Protein AF-0000000086404305 (afdb_homodimer)

Organism: Microcebus murinus (NCBI:txid30608)

Sequence (266 aa):
MANRTSLPEGLRPGTVLRLRGFVPDKAGRFHVNLLCSEEQGADAALHFNPRLDESAVVFNSLEQGAWGREERGPGIPFQRGQPFEVLLIATDDGFKAVVGDAQFHHFRHRMPPARVRLVEVGGDVQLESLKIFMANRTSLPEGLRPGTVLRLRGFVPDKAGRFHVNLLCSEEQGADAALHFNPRLDESAVVFNSLEQGAWGREERGPGIPFQRGQPFEVLLIATDDGFKAVVGDAQFHHFRHRMPPARVRLVEVGGDVQLESLKIF

Solvent-accessible surface area (backbone atoms only — not comparable to full-atom values): 13652 Å² total; per-residue (Å²): 131,65,49,72,47,80,30,93,82,30,42,49,41,30,28,35,38,39,38,31,31,33,30,44,73,82,42,43,40,29,36,41,32,35,18,46,39,92,52,89,79,43,34,19,61,32,35,41,31,46,25,62,79,73,53,29,26,40,37,35,32,32,52,90,84,37,72,55,75,76,41,70,43,90,44,54,98,70,51,68,66,34,72,51,43,35,37,45,27,28,31,86,62,24,35,37,34,24,50,72,91,38,82,58,43,75,49,63,58,83,48,70,54,56,49,27,28,27,39,37,38,35,67,43,56,48,78,73,45,78,42,78,80,132,65,49,74,45,81,30,92,82,30,43,49,42,31,29,35,37,39,38,33,30,35,30,43,74,82,39,43,40,30,37,40,33,35,18,45,39,92,52,87,77,43,34,20,61,32,34,42,32,47,25,62,78,73,54,29,28,39,37,36,31,33,52,91,82,37,70,56,74,77,41,71,43,90,44,55,98,71,50,67,68,34,73,52,41,35,38,44,28,28,29,87,63,24,37,38,35,25,50,73,88,37,82,57,43,74,50,65,58,83,49,70,54,56,50,27,28,27,38,37,39,34,67,43,56,46,78,72,47,78,43,80,81

Foldseek 3Di:
DKDKDWDAQFDDAFKKKKWKFAFAQPFAKKWKFQFLDPDPQGKTQWIWMAGPNVQWTWIWIGDPNDIDDIDTWDGGPHDHGDMWMWMFGDHPFFTFIDIDHDGTDTGGGPDDRSSGTMMIIDGRIGTDDIDMD/DKDKDWDAQFDDAFKKKKWKWAFAQPFAKKWKFQFLDPDPQGKTQWIWMAGVNVQWTWIWIGDPNDIDDIDTWDGGPHDHGDMWMWMFGDHPFFTFIDIDHDGTDTGGGPDDRSSGTMMIIDGRIGTDDIDID

Nearest PDB structures (foldseek):
  7n8g-assembly1_B  TM=9.984E-01  e=1.681E-22  Homo sapiens
  7n8d-assembly1_B  TM=9.877E-01  e=1.681E-22  Homo sapiens
  7tkx-assembly1_A  TM=9.882E-01  e=2.656E-22  Homo sapiens
  7rdg-assembly2_B  TM=9.875E-01  e=3.791E-22  Homo sapiens
  7n57-assembly1_B  TM=9.904E-01  e=5.692E-22  Homo sapiens

Radius of gyration: 19.46 Å; Cα contacts (8 Å, |Δi|>4): 732; chains: 2; bounding box: 36×56×37 Å

Secondary structure (DSSP, 8-state):
--EEEE-TT---TT-EEEEEEE--TT--BEEEEEESSSSTT--EEEEEEEETTTTEEEEEEEETTEE---EE-SS----TTSEEEEEEEE-SSEEEEEETTEEEEEEE-SS-GGG--EEEEEES-EEEEEEE-/--EEEE-TT---TT-EEEEEEE--TT--BEEEEEESSSSTT--EEEEEEEETTTTEEEEEEEETTEE---EE-SS----TTSEEEEEEEE-SSEEEEEETTEEEEEEE-SS-GGG--EEEEEES-EEEEEEE-

pLDDT: mean 97.3, std 2.9, range [73.5, 98.88]

InterPro domains:
  IPR001079 Galectin, carbohydrate recognition domain [PF00337] (5-131)
  IPR001079 Galectin, carbohydrate recognition domain [PS51304] (3-133)
  IPR001079 Galectin, carbohydrate recognition domain [SM00276] (1-133)
  IPR001079 Galectin, carbohydrate recognition domain [SM00908] (7-132)
  IPR001079 Galectin, carbohydrate recognition domain [cd00070] (4-131)
  IPR013320 Concanavalin A-like lectin/glucanase domain superfamily [SSF49899] (5-132)
  IPR044156 Galectin-like [PTHR11346] (5-131)

Structure (mmCIF, N/CA/C/O backbone):
data_AF-0000000086404305-model_v1
#
loop_
_entity.id
_entity.type
_entity.pdbx_description
1 polymer Galectin
#
loop_
_atom_site.group_PDB
_atom_site.id
_atom_site.type_symbol
_atom_site.label_atom_id
_atom_site.label_alt_id
_atom_site.label_comp_id
_atom_site.label_asym_id
_atom_site.label_entity_id
_atom_site.label_seq_id
_atom_site.pdbx_PDB_ins_code
_atom_site.Cartn_x
_atom_site.Cartn_y
_atom_site.Cartn_z
_atom_site.occupancy
_atom_site.B_iso_or_equiv
_atom_site.auth_seq_id
_atom_site.auth_comp_id
_atom_site.auth_asym_id
_atom_site.auth_atom_id
_atom_site.pdbx_PDB_model_num
ATOM 1 N N . MET A 1 1 ? 11.008 -24.156 2.945 1 73.5 1 MET A N 1
ATOM 2 C CA . MET A 1 1 ? 9.852 -24.094 3.828 1 73.5 1 MET A CA 1
ATOM 3 C C . MET A 1 1 ? 9.039 -22.828 3.572 1 73.5 1 MET A C 1
ATOM 5 O O . MET A 1 1 ? 9.594 -21.797 3.174 1 73.5 1 MET A O 1
ATOM 9 N N . ALA A 1 2 ? 7.652 -23 3.551 1 84.31 2 ALA A N 1
ATOM 10 C CA . ALA A 1 2 ? 6.766 -21.875 3.258 1 84.31 2 ALA A CA 1
ATOM 11 C C . ALA A 1 2 ? 6.59 -20.984 4.484 1 84.31 2 ALA A C 1
ATOM 13 O O . ALA A 1 2 ? 6.586 -21.469 5.617 1 84.31 2 ALA A O 1
ATOM 14 N N . ASN A 1 3 ? 6.703 -19.734 4.344 1 93.69 3 ASN A N 1
ATOM 15 C CA . ASN A 1 3 ? 6.359 -18.734 5.359 1 93.69 3 ASN A CA 1
ATOM 16 C C . ASN A 1 3 ? 4.852 -18.531 5.453 1 93.69 3 ASN A C 1
ATOM 18 O O . ASN A 1 3 ? 4.184 -18.312 4.438 1 93.69 3 ASN A O 1
ATOM 22 N N . ARG A 1 4 ? 4.352 -18.641 6.637 1 95.62 4 ARG A N 1
ATOM 23 C CA . ARG A 1 4 ? 2.914 -18.516 6.836 1 95.62 4 ARG A CA 1
ATOM 24 C C . ARG A 1 4 ? 2.596 -17.453 7.875 1 95.62 4 ARG A C 1
ATOM 26 O O . ARG A 1 4 ? 3.27 -17.359 8.898 1 95.62 4 ARG A O 1
ATOM 33 N N . THR A 1 5 ? 1.708 -16.609 7.602 1 96.44 5 THR A N 1
ATOM 34 C CA . THR A 1 5 ? 1.249 -15.562 8.508 1 96.44 5 THR A CA 1
ATOM 35 C C . THR A 1 5 ? -0.271 -15.578 8.625 1 96.44 5 THR A C 1
ATOM 37 O O . THR A 1 5 ? -0.981 -15.516 7.621 1 96.44 5 THR A O 1
ATOM 40 N N . SER A 1 6 ? -0.778 -15.641 9.82 1 96.94 6 SER A N 1
ATOM 41 C CA . SER A 1 6 ? -2.213 -15.734 10.07 1 96.94 6 SER A CA 1
ATOM 42 C C . SER A 1 6 ? -2.885 -14.375 9.914 1 96.94 6 SER A C 1
ATOM 44 O O . SER A 1 6 ? -2.287 -13.336 10.211 1 96.94 6 SER A O 1
ATOM 46 N N . LEU A 1 7 ? -4.078 -14.383 9.391 1 96.81 7 LEU A N 1
ATOM 47 C CA . LEU A 1 7 ? -4.969 -13.234 9.25 1 96.81 7 LEU A CA 1
ATOM 48 C C . LEU A 1 7 ? -6.32 -13.516 9.906 1 96.81 7 LEU A C 1
ATOM 50 O O . LEU A 1 7 ? -7.328 -13.656 9.211 1 96.81 7 LEU A O 1
ATOM 54 N N . PRO A 1 8 ? -6.395 -13.461 11.188 1 93.62 8 PRO A N 1
ATOM 55 C CA . PRO A 1 8 ? -7.605 -13.906 11.883 1 93.62 8 PRO A CA 1
ATOM 56 C C . PRO A 1 8 ? -8.836 -13.086 11.5 1 93.62 8 PRO A C 1
ATOM 58 O O . PRO A 1 8 ? -9.961 -13.602 11.508 1 93.62 8 PRO A O 1
ATOM 61 N N . GLU A 1 9 ? -8.695 -11.805 11.062 1 92.94 9 GLU A N 1
ATOM 62 C CA . GLU A 1 9 ? -9.844 -10.953 10.758 1 92.94 9 GLU A CA 1
ATOM 63 C C . GLU A 1 9 ? -10.141 -10.938 9.266 1 92.94 9 GLU A C 1
ATOM 65 O O . GLU A 1 9 ? -11.031 -10.219 8.812 1 92.94 9 GLU A O 1
ATOM 70 N N . GLY A 1 10 ? -9.398 -11.703 8.5 1 96.69 10 GLY A N 1
ATOM 71 C CA . GLY A 1 10 ? -9.57 -11.688 7.055 1 96.69 10 GLY A CA 1
ATOM 72 C C . GLY A 1 10 ? -9.109 -10.398 6.414 1 96.69 10 GLY A C 1
ATOM 73 O O . GLY A 1 10 ? -8.422 -9.586 7.047 1 96.69 10 GLY A O 1
ATOM 74 N N . LEU A 1 11 ? -9.391 -10.336 5.137 1 97.94 11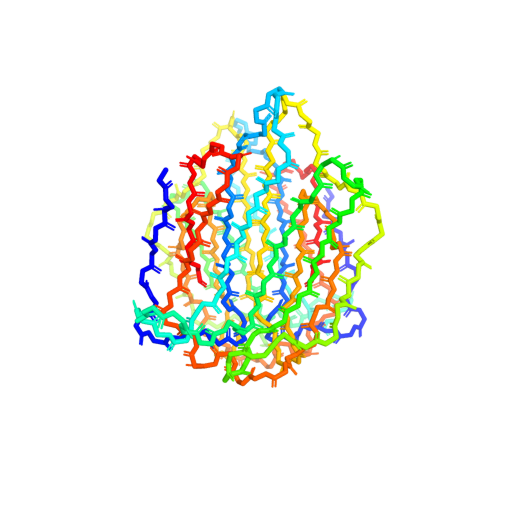 LEU A N 1
ATOM 75 C CA . LEU A 1 11 ? -9 -9.133 4.398 1 97.94 11 LEU A CA 1
ATOM 76 C C . LEU A 1 11 ? -10.211 -8.25 4.121 1 97.94 11 LEU A C 1
ATOM 78 O O . LEU A 1 11 ? -11.312 -8.75 3.885 1 97.94 11 LEU A O 1
ATOM 82 N N . ARG A 1 12 ? -10.094 -7.023 4.227 1 97.44 12 ARG A N 1
ATOM 83 C CA . ARG A 1 12 ? -11.07 -6.02 3.824 1 97.44 12 ARG A CA 1
ATOM 84 C C . ARG A 1 12 ? -10.461 -5.016 2.852 1 97.44 12 ARG A C 1
ATOM 86 O O . ARG A 1 12 ? -9.242 -4.832 2.826 1 97.44 12 ARG A O 1
ATOM 93 N N . PRO A 1 13 ? -11.328 -4.434 1.993 1 97.75 13 PRO A N 1
ATOM 94 C CA . PRO A 1 13 ? -10.766 -3.381 1.143 1 97.75 13 PRO A CA 1
ATOM 95 C C . PRO A 1 13 ? -9.922 -2.379 1.922 1 97.75 13 PRO A C 1
ATOM 97 O O . PRO A 1 13 ? -10.328 -1.918 2.99 1 97.75 13 PRO A O 1
ATOM 100 N N . GLY A 1 14 ? -8.734 -2.145 1.386 1 97.94 14 GLY A N 1
ATOM 101 C CA . GLY A 1 14 ? -7.816 -1.269 2.094 1 97.94 14 GLY A CA 1
ATOM 102 C C . GLY A 1 14 ? -6.742 -2.021 2.855 1 97.94 14 GLY A C 1
ATOM 103 O O . GLY A 1 14 ? -5.797 -1.417 3.367 1 97.94 14 GLY A O 1
ATOM 104 N N . THR A 1 15 ? -6.914 -3.33 2.975 1 98.31 15 THR A N 1
ATOM 105 C CA . THR A 1 15 ? -5.805 -4.113 3.506 1 98.31 15 THR A CA 1
ATOM 106 C C . THR A 1 15 ? -4.672 -4.207 2.488 1 98.31 15 THR A C 1
ATOM 108 O O . THR A 1 15 ? -4.914 -4.422 1.3 1 98.31 15 THR A O 1
ATOM 111 N N . VAL A 1 16 ? -3.451 -3.953 2.922 1 98.56 16 VAL A N 1
ATOM 112 C CA . VAL A 1 16 ? -2.277 -4.02 2.061 1 98.56 16 VAL A CA 1
ATOM 113 C C . VAL A 1 16 ? -1.274 -5.02 2.629 1 98.56 16 VAL A C 1
ATOM 115 O O . VAL A 1 16 ? -0.909 -4.941 3.805 1 98.56 16 VAL A O 1
ATOM 118 N N . LEU A 1 17 ? -0.901 -6.016 1.875 1 98.62 17 LEU A N 1
ATOM 119 C CA . LEU A 1 17 ? 0.23 -6.887 2.176 1 98.62 17 LEU A CA 1
ATOM 120 C C . LEU A 1 17 ? 1.485 -6.418 1.446 1 98.62 17 LEU A C 1
ATOM 122 O O . LEU A 1 17 ? 1.477 -6.266 0.223 1 98.62 17 LEU A O 1
ATOM 126 N N . ARG A 1 18 ? 2.469 -6.117 2.139 1 98.62 18 ARG A N 1
ATOM 127 C CA . ARG A 1 18 ? 3.756 -5.766 1.547 1 98.62 18 ARG A CA 1
ATOM 128 C C . ARG A 1 18 ? 4.758 -6.906 1.704 1 98.62 18 ARG A C 1
ATOM 130 O O . ARG A 1 18 ? 5.105 -7.285 2.824 1 98.62 18 ARG A O 1
ATOM 137 N N . LEU A 1 19 ? 5.199 -7.426 0.612 1 98.44 19 LEU A N 1
ATOM 138 C CA . LEU A 1 19 ? 6.227 -8.461 0.597 1 98.44 19 LEU A CA 1
ATOM 139 C C . LEU A 1 19 ? 7.539 -7.918 0.037 1 98.44 19 LEU A C 1
ATOM 141 O O . LEU A 1 19 ? 7.551 -7.277 -1.017 1 98.44 19 LEU A O 1
ATOM 145 N N . ARG A 1 20 ? 8.508 -8.039 0.748 1 98.44 20 ARG A N 1
ATOM 146 C CA . ARG A 1 20 ? 9.852 -7.75 0.257 1 98.44 20 ARG A CA 1
ATOM 147 C C . ARG A 1 20 ? 10.727 -8.992 0.312 1 98.44 20 ARG A C 1
ATOM 149 O O . ARG A 1 20 ? 10.664 -9.766 1.274 1 98.44 20 ARG A O 1
ATOM 156 N N . GLY A 1 21 ? 11.5 -9.195 -0.727 1 98.12 21 GLY A N 1
ATOM 157 C CA . GLY A 1 21 ? 12.383 -10.344 -0.775 1 98.12 21 GLY A CA 1
ATOM 158 C C . GLY A 1 21 ? 13.391 -10.281 -1.908 1 98.12 21 GLY A C 1
ATOM 159 O O . GLY A 1 21 ? 13.648 -9.203 -2.449 1 98.12 21 GLY A O 1
ATOM 160 N N . PHE A 1 22 ? 13.883 -11.445 -2.16 1 98.19 22 PHE A N 1
ATOM 161 C CA . PHE A 1 22 ? 14.938 -11.617 -3.156 1 98.19 22 PHE A CA 1
ATOM 162 C C . PHE A 1 22 ? 14.703 -12.875 -3.988 1 98.19 22 PHE A C 1
ATOM 164 O O . PHE A 1 22 ? 14.336 -13.922 -3.449 1 98.19 22 PHE A O 1
ATOM 171 N N . VAL A 1 23 ? 14.906 -12.695 -5.352 1 98.44 23 VAL A N 1
ATOM 172 C CA . VAL A 1 23 ? 14.781 -13.852 -6.23 1 98.44 23 VAL A CA 1
ATOM 173 C C . VAL A 1 23 ? 16.141 -14.516 -6.422 1 98.44 23 VAL A C 1
ATOM 175 O O . VAL A 1 23 ? 17.016 -13.953 -7.082 1 98.44 23 VAL A O 1
ATOM 178 N N . PRO A 1 24 ? 16.281 -15.727 -5.871 1 98.44 24 PRO A N 1
ATOM 179 C CA . PRO A 1 24 ? 17.578 -16.391 -6.035 1 98.44 24 PRO A CA 1
ATOM 180 C C . PRO A 1 24 ? 17.953 -16.609 -7.5 1 98.44 24 PRO A C 1
ATOM 182 O O . PRO A 1 24 ? 17.078 -16.688 -8.359 1 98.44 24 PRO A O 1
ATOM 185 N N . ASP A 1 25 ? 19.234 -16.75 -7.844 1 98.31 25 ASP A N 1
ATOM 186 C CA . ASP A 1 25 ? 19.766 -16.859 -9.203 1 98.31 25 ASP A CA 1
ATOM 187 C C . ASP A 1 25 ? 19.172 -18.062 -9.93 1 98.31 25 ASP A C 1
ATOM 189 O O . ASP A 1 25 ? 18.938 -18.016 -11.141 1 98.31 25 ASP A O 1
ATOM 193 N N . LYS A 1 26 ? 18.906 -19.125 -9.242 1 97.81 26 LYS A N 1
ATOM 194 C CA . LYS A 1 26 ? 18.453 -20.344 -9.875 1 97.81 26 LYS A CA 1
ATOM 195 C C . LYS A 1 26 ? 16.953 -20.547 -9.664 1 97.81 26 LYS A C 1
ATOM 197 O O . LYS A 1 26 ? 16.438 -21.656 -9.805 1 97.81 26 LYS A O 1
ATOM 202 N N . ALA A 1 27 ? 16.312 -19.484 -9.328 1 97.81 27 ALA A N 1
ATOM 203 C CA . ALA A 1 27 ? 14.891 -19.594 -8.984 1 97.81 27 ALA A CA 1
ATOM 204 C C . ALA A 1 27 ? 14.062 -20.016 -10.188 1 97.81 27 ALA A C 1
ATOM 206 O O . ALA A 1 27 ? 14.242 -19.484 -11.289 1 97.81 27 ALA A O 1
ATOM 207 N N . GLY A 1 28 ? 13.219 -20.969 -10.008 1 98.12 28 GLY A N 1
ATOM 208 C CA . GLY A 1 28 ? 12.227 -21.328 -11.008 1 98.12 28 GLY A CA 1
ATOM 209 C C . GLY A 1 28 ? 10.891 -20.641 -10.789 1 98.12 28 GLY A C 1
ATOM 210 O O . GLY A 1 28 ? 10.43 -19.891 -11.648 1 98.12 28 GLY A O 1
ATOM 211 N N . ARG A 1 29 ? 10.281 -21 -9.641 1 98.12 29 ARG A N 1
ATOM 212 C CA . ARG A 1 29 ? 8.969 -20.438 -9.352 1 98.12 29 ARG A CA 1
ATOM 213 C C . ARG A 1 29 ? 8.805 -20.172 -7.855 1 98.12 29 ARG A C 1
ATOM 215 O O . ARG A 1 29 ? 9.445 -20.828 -7.031 1 98.12 29 ARG A O 1
ATOM 222 N N . PHE A 1 30 ? 8.008 -19.203 -7.535 1 98.5 30 PHE A N 1
ATOM 223 C CA . PHE A 1 30 ? 7.539 -19 -6.168 1 98.5 30 PHE A CA 1
ATOM 224 C C . PHE A 1 30 ? 6.074 -18.594 -6.148 1 98.5 30 PHE A C 1
ATOM 226 O O . PHE A 1 30 ? 5.457 -18.422 -7.203 1 98.5 30 PHE A O 1
ATOM 233 N N . HIS A 1 31 ? 5.465 -18.547 -4.973 1 98.69 31 HIS A N 1
ATOM 234 C CA . HIS A 1 31 ? 4.051 -18.188 -4.938 1 98.69 31 HIS A CA 1
ATOM 235 C C . HIS A 1 31 ? 3.688 -17.516 -3.623 1 98.69 31 HIS A C 1
ATOM 237 O O . HIS A 1 31 ? 4.398 -17.656 -2.627 1 98.69 31 HIS A O 1
ATOM 243 N N . VAL A 1 32 ? 2.729 -16.734 -3.691 1 98.81 32 VAL A N 1
ATOM 244 C CA . VAL A 1 32 ? 1.994 -16.203 -2.547 1 98.81 32 VAL A CA 1
ATOM 245 C C . VAL A 1 32 ? 0.537 -16.656 -2.613 1 98.81 32 VAL A C 1
ATOM 247 O O . VAL A 1 32 ? -0.154 -16.391 -3.604 1 98.81 32 VAL A O 1
ATOM 250 N N . ASN A 1 33 ? 0.106 -17.328 -1.629 1 98.69 33 ASN A N 1
ATOM 251 C CA . ASN A 1 33 ? -1.286 -17.75 -1.532 1 98.69 33 ASN A CA 1
ATOM 252 C C . ASN A 1 33 ? -2.021 -17.016 -0.419 1 98.69 33 ASN A C 1
ATOM 254 O O . ASN A 1 33 ? -1.516 -16.906 0.699 1 98.69 33 ASN A O 1
ATOM 258 N N . LEU A 1 34 ? -3.17 -16.484 -0.742 1 98.88 34 LEU A N 1
ATOM 259 C CA . LEU A 1 34 ? -4.141 -16.062 0.261 1 98.88 34 LEU A CA 1
ATOM 260 C C . LEU A 1 34 ? -5.172 -17.141 0.523 1 98.88 34 LEU A C 1
ATOM 262 O O . LEU A 1 34 ? -6.125 -17.297 -0.241 1 98.88 34 LEU A O 1
ATOM 266 N N . LEU A 1 35 ? -4.961 -17.875 1.597 1 98.75 35 LEU A N 1
ATOM 267 C CA . LEU A 1 35 ? -5.707 -19.109 1.868 1 98.75 35 LEU A CA 1
ATOM 268 C C . LEU A 1 35 ? -6.863 -18.828 2.828 1 98.75 35 LEU A C 1
ATOM 270 O O . LEU A 1 35 ? -6.738 -18 3.734 1 98.75 35 LEU A O 1
ATOM 274 N N . CYS A 1 36 ? -7.934 -19.594 2.719 1 98.44 36 CYS A N 1
ATOM 275 C CA . CYS A 1 36 ? -9.156 -19.328 3.459 1 98.44 36 CYS A CA 1
ATOM 276 C C . CYS A 1 36 ? -9.219 -20.156 4.738 1 98.44 36 CYS A C 1
ATOM 278 O O . CYS A 1 36 ? -10.172 -20.047 5.512 1 98.44 36 CYS A O 1
ATOM 280 N N . SER A 1 37 ? -8.281 -21 4.934 1 96.5 37 SER A N 1
ATOM 281 C CA . SER A 1 37 ? -8.109 -21.719 6.184 1 96.5 37 SER A CA 1
ATOM 282 C C . SER A 1 37 ? -6.68 -22.234 6.34 1 96.5 37 SER A C 1
ATOM 284 O O . SER A 1 37 ? -5.867 -22.094 5.422 1 96.5 37 SER A O 1
ATOM 286 N N . GLU A 1 38 ? -6.352 -22.75 7.512 1 93.75 38 GLU A N 1
ATOM 287 C CA . GLU A 1 38 ? -5.02 -23.281 7.781 1 93.75 38 GLU A CA 1
ATOM 288 C C . GLU A 1 38 ? -4.93 -24.766 7.41 1 93.75 38 GLU A C 1
ATOM 290 O O . GLU A 1 38 ? -3.855 -25.359 7.488 1 93.75 38 GLU A O 1
ATOM 295 N N . GLU A 1 39 ? -5.949 -25.281 6.938 1 93.94 39 GLU A N 1
ATOM 296 C CA . GLU A 1 39 ? -5.992 -26.703 6.641 1 93.94 39 GLU A CA 1
ATOM 297 C C . GLU A 1 39 ? -5.352 -27.016 5.289 1 93.94 39 GLU A C 1
ATOM 299 O O . GLU A 1 39 ? -5.266 -26.141 4.426 1 93.94 39 GLU A O 1
ATOM 304 N N . GLN A 1 40 ? -4.926 -28.25 5.16 1 92.44 40 GLN A N 1
ATOM 305 C CA . GLN A 1 40 ? -4.445 -28.703 3.859 1 92.44 40 GLN A CA 1
ATOM 306 C C . GLN A 1 40 ? -5.555 -28.641 2.812 1 92.44 40 GLN A C 1
ATOM 308 O O . GLN A 1 40 ? -6.695 -29.016 3.086 1 92.44 40 GLN A O 1
ATOM 313 N N . GLY A 1 41 ? -5.164 -28.188 1.671 1 94.31 41 GLY A N 1
ATOM 314 C CA . GLY A 1 41 ? -6.133 -28.125 0.587 1 94.31 41 GLY A CA 1
ATOM 315 C C . GLY A 1 41 ? -7.082 -26.938 0.705 1 94.31 41 GLY A C 1
ATOM 316 O O . GLY A 1 41 ? -8.148 -26.938 0.088 1 94.31 41 GLY A O 1
ATOM 317 N N . ALA A 1 42 ? -6.777 -26.062 1.59 1 97.69 42 ALA A N 1
ATOM 318 C CA . ALA A 1 42 ? -7.621 -24.891 1.782 1 97.69 42 ALA A CA 1
ATOM 319 C C . ALA A 1 42 ? -7.863 -24.156 0.46 1 97.69 42 ALA A C 1
ATOM 321 O O . ALA A 1 42 ? -7 -24.156 -0.421 1 97.69 42 ALA A O 1
ATOM 322 N N . ASP A 1 43 ? -9.078 -23.562 0.336 1 98.62 43 ASP A N 1
ATOM 323 C CA . ASP A 1 43 ? -9.336 -22.672 -0.785 1 98.62 43 ASP A CA 1
ATOM 324 C C . ASP A 1 43 ? -8.336 -21.516 -0.806 1 98.62 43 ASP A C 1
ATOM 326 O O . ASP A 1 43 ? -7.875 -21.062 0.245 1 98.62 43 ASP A O 1
ATOM 330 N N . ALA A 1 44 ? -7.957 -21.094 -1.963 1 98.81 44 ALA A N 1
ATOM 331 C CA . ALA A 1 44 ? -7.121 -19.906 -2.156 1 98.81 44 ALA A CA 1
ATOM 332 C C . ALA A 1 44 ? -7.887 -18.812 -2.883 1 98.81 44 ALA A C 1
ATOM 334 O O . ALA A 1 44 ? -8.266 -18.969 -4.043 1 98.81 44 ALA A O 1
ATOM 335 N N . ALA A 1 45 ? -8.117 -17.75 -2.145 1 98.81 45 ALA A N 1
ATOM 336 C CA . ALA A 1 45 ? -8.797 -16.625 -2.771 1 98.81 45 ALA A CA 1
ATOM 337 C C . ALA A 1 45 ? -7.922 -16 -3.859 1 98.81 45 ALA A C 1
ATOM 339 O O . ALA A 1 45 ? -8.438 -15.422 -4.82 1 98.81 45 ALA A O 1
ATOM 340 N N . LEU A 1 46 ? -6.609 -16.172 -3.701 1 98.88 46 LEU A N 1
ATOM 341 C CA . LEU A 1 46 ? -5.629 -15.711 -4.68 1 98.88 46 LEU A CA 1
ATOM 342 C C . LEU A 1 46 ? -4.391 -16.594 -4.664 1 98.88 46 LEU A C 1
ATOM 344 O O . LEU A 1 46 ? -3.867 -16.922 -3.596 1 98.88 46 LEU A O 1
ATOM 348 N N . HIS A 1 47 ? -4.059 -17.031 -5.719 1 98.88 47 HIS A N 1
ATOM 349 C CA . HIS A 1 47 ? -2.77 -17.641 -6.02 1 98.88 47 HIS A CA 1
ATOM 350 C C . HIS A 1 47 ? -1.938 -16.75 -6.938 1 98.88 47 HIS A C 1
ATOM 352 O O . HIS A 1 47 ? -2.293 -16.547 -8.102 1 98.88 47 HIS A O 1
ATOM 358 N N . PHE A 1 48 ? -0.998 -16.094 -6.398 1 98.88 48 PHE A N 1
ATOM 359 C CA . PHE A 1 48 ? -0.032 -15.266 -7.105 1 98.88 48 PHE A CA 1
ATOM 360 C C . PHE A 1 48 ? 1.271 -16.031 -7.332 1 98.88 48 PHE A C 1
ATOM 362 O O . PHE A 1 48 ? 1.99 -16.328 -6.379 1 98.88 48 PHE A O 1
ATOM 369 N N . ASN A 1 49 ? 1.571 -16.25 -8.578 1 98.75 49 ASN A N 1
ATOM 370 C CA . ASN A 1 49 ? 2.592 -17.25 -8.867 1 98.75 49 ASN A CA 1
ATOM 371 C C . ASN A 1 49 ? 3.535 -16.797 -9.977 1 98.75 49 ASN A C 1
ATOM 373 O O . ASN A 1 49 ? 3.318 -17.109 -11.148 1 98.75 49 ASN A O 1
ATOM 377 N N . PRO A 1 50 ? 4.621 -16.094 -9.617 1 98.62 50 PRO A N 1
ATOM 378 C CA . PRO A 1 50 ? 5.68 -15.836 -10.602 1 98.62 50 PRO A CA 1
ATOM 379 C C . PRO A 1 50 ? 6.391 -17.109 -11.047 1 98.62 50 PRO A C 1
ATOM 381 O O . PRO A 1 50 ? 6.84 -17.906 -10.203 1 98.62 50 PRO A O 1
ATOM 384 N N . ARG A 1 51 ? 6.391 -17.297 -12.281 1 98.5 51 ARG A N 1
ATOM 385 C CA . ARG A 1 51 ? 7.07 -18.422 -12.906 1 98.5 51 ARG A CA 1
ATOM 386 C C . ARG A 1 51 ? 8.203 -17.938 -13.812 1 98.5 51 ARG A C 1
ATOM 388 O O . ARG A 1 51 ? 7.996 -17.688 -15 1 98.5 51 ARG A O 1
ATOM 395 N N . LEU A 1 52 ? 9.367 -17.875 -13.219 1 97.94 52 LEU A N 1
ATOM 396 C CA . LEU A 1 52 ? 10.508 -17.375 -13.977 1 97.94 52 LEU A CA 1
ATOM 397 C C . LEU A 1 52 ? 10.891 -18.328 -15.102 1 97.94 52 LEU A C 1
ATOM 399 O O . LEU A 1 52 ? 11.383 -17.891 -16.141 1 97.94 52 LEU A O 1
ATOM 403 N N . ASP A 1 53 ? 10.648 -19.547 -14.906 1 96.81 53 ASP A N 1
ATOM 404 C CA . ASP A 1 53 ? 10.977 -20.547 -15.914 1 96.81 53 ASP A CA 1
ATOM 405 C C . ASP A 1 53 ? 10.023 -20.453 -17.094 1 96.81 53 ASP A C 1
ATOM 407 O O . ASP A 1 53 ? 10.328 -20.953 -18.188 1 96.81 53 ASP A O 1
ATOM 411 N N . GLU A 1 54 ? 8.828 -19.812 -16.953 1 96.31 54 GLU A N 1
ATOM 412 C CA . GLU A 1 54 ? 7.848 -19.641 -18.016 1 96.31 54 GLU A CA 1
ATOM 413 C C . GLU A 1 54 ? 7.734 -18.172 -18.438 1 96.31 54 GLU A C 1
ATOM 415 O O . GLU A 1 54 ? 6.953 -17.828 -19.312 1 96.31 54 GLU A O 1
ATOM 420 N N . SER A 1 55 ? 8.492 -17.312 -17.797 1 95.5 55 SER A N 1
ATOM 421 C CA . SER A 1 55 ? 8.461 -15.867 -18.031 1 95.5 55 SER A CA 1
ATOM 422 C C . SER A 1 55 ? 7.035 -15.328 -17.938 1 95.5 55 SER A C 1
ATOM 424 O O . SER A 1 55 ? 6.586 -14.586 -18.812 1 95.5 55 SER A O 1
ATOM 426 N N . ALA A 1 56 ? 6.363 -15.719 -16.859 1 97.38 56 ALA A N 1
ATOM 427 C CA . ALA A 1 56 ? 4.988 -15.273 -16.656 1 97.38 56 ALA A CA 1
ATOM 428 C C . ALA A 1 56 ? 4.648 -15.211 -15.172 1 97.38 56 ALA A C 1
ATOM 430 O O . ALA A 1 56 ? 5.305 -15.852 -14.352 1 97.38 56 ALA A O 1
ATOM 431 N N . VAL A 1 57 ? 3.711 -14.367 -14.867 1 98.62 57 VAL A N 1
ATOM 432 C CA . VAL A 1 57 ? 3.109 -14.398 -13.539 1 98.62 57 VAL A CA 1
ATOM 433 C C . VAL A 1 57 ? 1.664 -14.883 -13.633 1 98.62 57 VAL A C 1
ATOM 435 O O . VAL A 1 57 ? 0.848 -14.281 -14.336 1 98.62 57 VAL A O 1
ATOM 438 N N . VAL A 1 58 ? 1.374 -15.883 -12.984 1 98.69 58 VAL A N 1
ATOM 439 C CA . VAL A 1 58 ? 0.046 -16.484 -13.047 1 98.69 58 VAL A CA 1
ATOM 440 C C . VAL A 1 58 ? -0.772 -16.062 -11.828 1 98.69 58 VAL A C 1
ATOM 442 O O . VAL A 1 58 ? -0.262 -16.047 -10.703 1 98.69 58 VAL A O 1
ATOM 445 N N . PHE A 1 59 ? -2.049 -15.672 -12.086 1 98.81 59 PHE A N 1
ATOM 446 C CA . PHE A 1 59 ? -3.061 -15.398 -11.07 1 98.81 59 PHE A CA 1
ATOM 447 C C . PHE A 1 59 ? -4.223 -16.375 -11.195 1 98.81 59 PHE A C 1
ATOM 449 O O . PHE A 1 59 ? -4.691 -16.672 -12.297 1 98.81 59 PHE A O 1
ATOM 456 N N . ASN A 1 60 ? -4.613 -16.891 -10.109 1 98.88 60 ASN A N 1
ATOM 457 C CA . ASN A 1 60 ? -5.715 -17.844 -10.109 1 98.88 60 ASN A CA 1
ATOM 458 C C . ASN A 1 60 ? -6.332 -18 -8.727 1 98.88 60 ASN A C 1
ATOM 460 O O . ASN A 1 60 ? -5.902 -17.344 -7.773 1 98.88 60 ASN A O 1
ATOM 464 N N . SER A 1 61 ? -7.383 -18.688 -8.578 1 98.88 61 SER A N 1
ATOM 465 C CA . SER A 1 61 ? -7.992 -19.078 -7.309 1 98.88 61 SER A CA 1
ATOM 466 C C . SER A 1 61 ? -8.219 -20.594 -7.246 1 98.88 61 SER A C 1
ATOM 468 O O . SER A 1 61 ? -8.258 -21.266 -8.281 1 98.88 61 SER A O 1
ATOM 470 N N . LEU A 1 62 ? -8.172 -21.125 -6.133 1 98.75 62 LEU A N 1
ATOM 471 C CA . LEU A 1 62 ? -8.477 -22.531 -5.863 1 98.75 62 LEU A CA 1
ATOM 472 C C . LEU A 1 62 ? -9.727 -22.656 -5 1 98.75 62 LEU A C 1
ATOM 474 O O . LEU A 1 62 ? -9.781 -22.109 -3.893 1 98.75 62 LEU A O 1
ATOM 478 N N . GLU A 1 63 ? -10.711 -23.234 -5.523 1 98.06 63 GLU A N 1
ATOM 479 C CA . GLU A 1 63 ? -11.953 -23.422 -4.781 1 98.06 63 GLU A CA 1
ATOM 480 C C . GLU A 1 63 ? -12.414 -24.875 -4.812 1 98.06 63 GLU A C 1
ATOM 482 O O . GLU A 1 63 ? -12.57 -25.453 -5.887 1 98.06 63 GLU A O 1
ATOM 487 N N . GLN A 1 64 ? -12.602 -25.406 -3.611 1 96.62 64 GLN A N 1
ATOM 488 C CA . GLN A 1 64 ? -13.07 -26.781 -3.465 1 96.62 64 GLN A CA 1
ATOM 489 C C . GLN A 1 64 ? -12.219 -27.75 -4.293 1 96.62 64 GLN A C 1
ATOM 491 O O . GLN A 1 64 ? -12.75 -28.578 -5.035 1 96.62 64 GLN A O 1
ATOM 496 N N . GLY A 1 65 ? -10.969 -27.516 -4.234 1 96.88 65 GLY A N 1
ATOM 497 C CA . GLY A 1 65 ? -10 -28.422 -4.828 1 96.88 65 GLY A CA 1
ATOM 498 C C . GLY A 1 65 ? -9.828 -28.219 -6.324 1 96.88 65 GLY A C 1
ATOM 499 O O . GLY A 1 65 ? -9.109 -28.984 -6.98 1 96.88 65 GLY A O 1
ATOM 500 N N . ALA A 1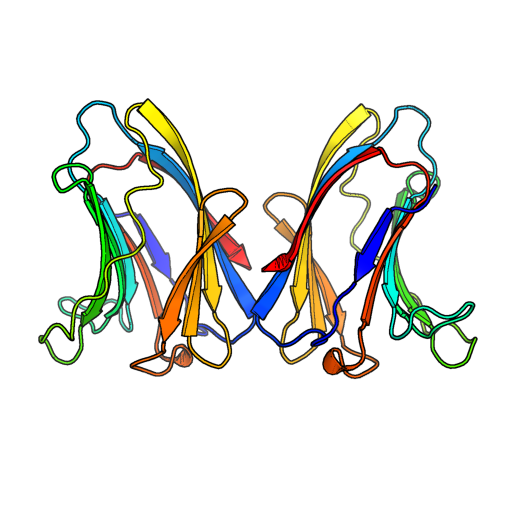 66 ? -10.477 -27.219 -6.91 1 98.06 66 ALA A N 1
ATOM 501 C CA . ALA A 1 66 ? -10.391 -26.969 -8.344 1 98.06 66 ALA A CA 1
ATOM 502 C C . ALA A 1 66 ? -9.859 -25.562 -8.633 1 98.06 66 ALA A C 1
ATOM 504 O O . ALA A 1 66 ? -10.328 -24.594 -8.055 1 98.06 66 ALA A O 1
ATOM 505 N N . TRP A 1 67 ? -8.898 -25.562 -9.508 1 98.5 67 TRP A N 1
ATOM 506 C CA . TRP A 1 67 ? -8.391 -24.281 -9.969 1 98.5 67 TRP A CA 1
ATOM 507 C C . TRP A 1 67 ? -9.398 -23.594 -10.891 1 98.5 67 TRP A C 1
ATOM 509 O O . TRP A 1 67 ? -10.055 -24.266 -11.703 1 98.5 67 TRP A O 1
ATOM 519 N N . GLY A 1 68 ? -9.477 -22.266 -10.711 1 98.44 68 GLY A N 1
ATOM 520 C CA . GLY A 1 68 ? -10.242 -21.5 -11.68 1 98.44 68 GLY A CA 1
ATOM 521 C C . GLY A 1 68 ? -9.5 -21.266 -12.984 1 98.44 68 GLY A C 1
ATOM 522 O O . GLY A 1 68 ? -8.555 -22 -13.305 1 98.44 68 GLY A O 1
ATOM 523 N N . ARG A 1 69 ? -10.039 -20.266 -13.734 1 98.19 69 ARG A N 1
ATOM 524 C CA . ARG A 1 69 ? -9.344 -19.891 -14.961 1 98.19 69 ARG A CA 1
ATOM 525 C C . ARG A 1 69 ? -8.078 -19.109 -14.656 1 98.19 69 ARG A C 1
ATOM 527 O O . ARG A 1 69 ? -8.117 -18.109 -13.922 1 98.19 69 ARG A O 1
ATOM 534 N N . GLU A 1 70 ? -7.074 -19.562 -15.211 1 98.25 70 GLU A N 1
ATOM 535 C CA . GLU A 1 70 ? -5.793 -18.891 -15.039 1 98.25 70 GLU A CA 1
ATOM 536 C C . GLU A 1 70 ? -5.785 -17.531 -15.742 1 98.25 70 GLU A C 1
ATOM 538 O O . GLU A 1 70 ? -6.305 -17.406 -16.859 1 98.25 70 GLU A O 1
ATOM 543 N N . GLU A 1 71 ? -5.242 -16.516 -15.039 1 98.38 71 GLU A N 1
ATOM 544 C CA . GLU A 1 71 ? -4.93 -15.234 -15.648 1 98.38 71 GLU A CA 1
ATOM 545 C C . GLU A 1 71 ? -3.426 -14.977 -15.648 1 98.38 71 GLU A C 1
ATOM 547 O O . GLU A 1 71 ? -2.734 -15.305 -14.68 1 98.38 71 GLU A O 1
ATOM 552 N N . ARG A 1 72 ? -2.91 -14.375 -16.703 1 96.62 72 ARG A N 1
ATOM 553 C CA . ARG A 1 72 ? -1.487 -14.07 -16.797 1 96.62 72 ARG A CA 1
ATOM 554 C C . ARG A 1 72 ? -1.261 -12.57 -16.953 1 96.62 72 ARG A C 1
ATOM 556 O O . ARG A 1 72 ? -1.927 -11.922 -17.766 1 96.62 72 ARG A O 1
ATOM 563 N N . GLY A 1 73 ? -0.417 -12.023 -16.078 1 92.75 73 GLY A N 1
ATOM 564 C CA . GLY A 1 73 ? -0.034 -10.625 -16.203 1 92.75 73 GLY A CA 1
ATOM 565 C C . GLY A 1 73 ? 0.846 -10.359 -17.406 1 92.75 73 GLY A C 1
ATOM 566 O O . GLY A 1 73 ? 1.244 -11.297 -18.109 1 92.75 73 GLY A O 1
ATOM 567 N N . PRO A 1 74 ? 1.094 -9.031 -17.594 1 89.62 74 PRO A N 1
ATOM 568 C CA . PRO A 1 74 ? 1.919 -8.672 -18.75 1 89.62 74 PRO A CA 1
ATOM 569 C C . PRO A 1 74 ? 3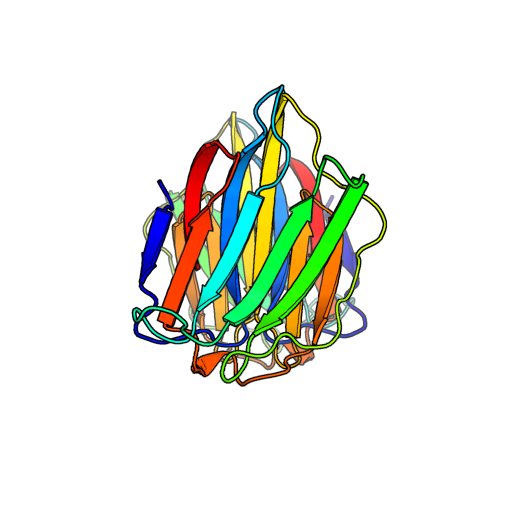.404 -8.938 -18.516 1 89.62 74 PRO A C 1
ATOM 571 O O . PRO A 1 74 ? 4.113 -8.078 -17.984 1 89.62 74 PRO A O 1
ATOM 574 N N . GLY A 1 75 ? 3.896 -10.172 -18.734 1 90.81 75 GLY A N 1
ATOM 575 C CA . GLY A 1 75 ? 5.309 -10.492 -18.609 1 90.81 75 GLY A CA 1
ATOM 576 C C . GLY A 1 75 ? 5.707 -10.906 -17.203 1 90.81 75 GLY A C 1
ATOM 577 O O . GLY A 1 75 ? 4.91 -11.5 -16.484 1 90.81 75 GLY A O 1
ATOM 578 N N . ILE A 1 76 ? 7.035 -10.664 -16.875 1 93.94 76 ILE A N 1
ATOM 579 C CA . ILE A 1 76 ? 7.543 -11.102 -15.57 1 93.94 76 ILE A CA 1
ATOM 580 C C . ILE A 1 76 ? 8.344 -9.977 -14.93 1 93.94 76 ILE A C 1
ATOM 582 O O . ILE A 1 76 ? 9.5 -9.734 -15.297 1 93.94 76 ILE A O 1
ATOM 586 N N . PRO A 1 77 ? 7.793 -9.297 -14.008 1 96.75 77 PRO A N 1
ATOM 587 C CA . PRO A 1 77 ? 8.461 -8.156 -13.383 1 96.75 77 PRO A CA 1
ATOM 588 C C . PRO A 1 77 ? 9.414 -8.57 -12.266 1 96.75 77 PRO A C 1
ATOM 590 O O . PRO A 1 77 ? 9.523 -7.871 -11.25 1 96.75 77 PRO A O 1
ATOM 593 N N . PHE A 1 78 ? 9.945 -9.75 -12.297 1 97.88 78 PHE A N 1
ATOM 594 C CA . PHE A 1 78 ? 10.922 -10.289 -11.359 1 97.88 78 PHE A CA 1
ATOM 595 C C . PHE A 1 78 ? 12.188 -10.719 -12.078 1 97.88 78 PHE A C 1
ATOM 597 O O . PHE A 1 78 ? 12.133 -11.211 -13.211 1 97.88 78 PHE A O 1
ATOM 604 N N . GLN A 1 79 ? 13.258 -10.453 -11.477 1 97.38 79 GLN A N 1
ATOM 605 C CA . GLN A 1 79 ? 14.539 -10.82 -12.078 1 97.38 79 GLN A CA 1
ATOM 606 C C . GLN A 1 79 ? 15.391 -11.617 -11.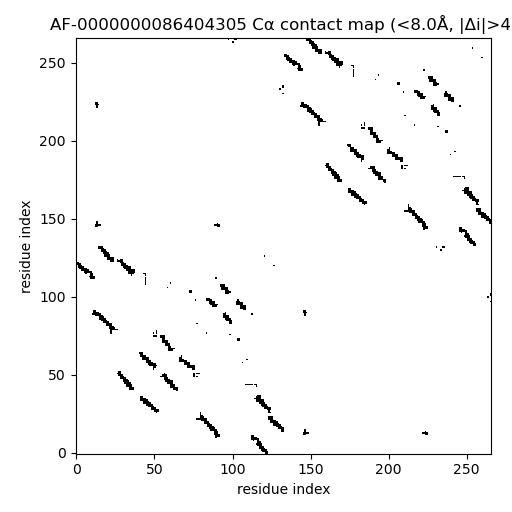094 1 97.38 79 GLN A C 1
ATOM 608 O O . GLN A 1 79 ? 15.523 -11.242 -9.93 1 97.38 79 GLN A O 1
ATOM 613 N N . ARG A 1 80 ? 15.914 -12.734 -11.602 1 98.19 80 ARG A N 1
ATOM 614 C CA . ARG A 1 80 ? 16.828 -13.523 -10.789 1 98.19 80 ARG A CA 1
ATOM 615 C C . ARG A 1 80 ? 17.984 -12.672 -10.281 1 98.19 80 ARG A C 1
ATOM 617 O O . ARG A 1 80 ? 18.516 -11.836 -11.016 1 98.19 80 ARG A O 1
ATOM 624 N N . GLY A 1 81 ? 18.281 -12.898 -9.008 1 98.38 81 GLY A N 1
ATOM 625 C CA . GLY A 1 81 ? 19.406 -12.195 -8.422 1 98.38 81 GLY A CA 1
ATOM 626 C C . GLY A 1 81 ? 19.062 -10.797 -7.949 1 98.38 81 GLY A C 1
ATOM 627 O O . GLY A 1 81 ? 19.953 -10.023 -7.582 1 98.38 81 GLY A O 1
ATOM 628 N N . GLN A 1 82 ? 17.891 -10.367 -8 1 98.31 82 GLN A N 1
ATOM 629 C CA . GLN A 1 82 ? 17.484 -9.008 -7.652 1 98.31 82 GLN A CA 1
ATOM 630 C C . GLN A 1 82 ? 16.438 -9.008 -6.539 1 98.31 82 GLN A C 1
ATOM 632 O O . GLN A 1 82 ? 15.672 -9.961 -6.406 1 98.31 82 GLN A O 1
ATOM 637 N N . PRO A 1 83 ? 16.453 -7.984 -5.68 1 98.5 83 PRO A N 1
ATOM 638 C CA . PRO A 1 83 ? 15.375 -7.816 -4.707 1 98.5 83 PRO A CA 1
ATOM 639 C C . PRO A 1 83 ? 14.055 -7.406 -5.355 1 98.5 83 PRO A C 1
ATOM 641 O O . PRO A 1 83 ? 14.039 -6.988 -6.52 1 98.5 83 PRO A O 1
ATOM 644 N N . PHE A 1 84 ? 13.016 -7.633 -4.723 1 98.38 84 PHE A N 1
ATOM 645 C CA . PHE A 1 84 ? 11.719 -7.184 -5.195 1 98.38 84 PHE A CA 1
ATOM 646 C C . PHE A 1 84 ? 10.859 -6.695 -4.039 1 98.38 84 PHE A C 1
ATOM 648 O O . PHE A 1 84 ? 11.133 -7.008 -2.877 1 98.38 84 PHE A O 1
ATOM 655 N N . GLU A 1 85 ? 9.906 -5.887 -4.316 1 98.44 85 GLU A N 1
ATOM 656 C CA . GLU A 1 85 ? 8.805 -5.535 -3.428 1 98.44 85 GLU A CA 1
ATOM 657 C C . GLU A 1 85 ? 7.457 -5.715 -4.121 1 98.44 85 GLU A C 1
ATOM 659 O O . GLU A 1 85 ? 7.289 -5.324 -5.277 1 98.44 85 GLU A O 1
ATOM 664 N N . VAL A 1 86 ? 6.555 -6.355 -3.461 1 98.62 86 VAL A N 1
ATOM 665 C CA . VAL A 1 86 ? 5.195 -6.555 -3.949 1 98.62 86 VAL A CA 1
ATOM 666 C C . VAL A 1 86 ? 4.195 -5.988 -2.943 1 98.62 86 VAL A C 1
ATOM 668 O O . VAL A 1 86 ? 4.34 -6.195 -1.735 1 98.62 86 VAL A O 1
ATOM 671 N N . LEU A 1 87 ? 3.277 -5.188 -3.391 1 98.81 87 LEU A N 1
ATOM 672 C CA . LEU A 1 87 ? 2.066 -4.906 -2.631 1 98.81 87 LEU A CA 1
ATOM 673 C C . LEU A 1 87 ? 0.88 -5.688 -3.184 1 98.81 87 LEU A C 1
ATOM 675 O O . LEU A 1 87 ? 0.61 -5.645 -4.387 1 98.81 87 LEU A O 1
ATOM 679 N N . LEU A 1 88 ? 0.284 -6.512 -2.408 1 98.88 88 LEU A N 1
ATOM 680 C CA . LEU A 1 88 ? -1.046 -7.035 -2.703 1 98.88 88 LEU A CA 1
ATOM 681 C C . LEU A 1 88 ? -2.117 -6.234 -1.969 1 98.88 88 LEU A C 1
ATOM 683 O O . LEU A 1 88 ? -2.145 -6.207 -0.736 1 98.88 88 LEU A O 1
ATOM 687 N N . ILE A 1 89 ? -2.979 -5.566 -2.736 1 98.81 89 ILE A N 1
ATOM 688 C CA . ILE A 1 89 ? -3.941 -4.625 -2.176 1 98.81 89 ILE A CA 1
ATOM 689 C C . ILE A 1 89 ? -5.359 -5.164 -2.357 1 98.81 89 ILE A C 1
ATOM 691 O O . ILE A 1 89 ? -5.801 -5.402 -3.484 1 98.81 89 ILE A O 1
ATOM 695 N N . ALA A 1 90 ? -6.016 -5.375 -1.255 1 98.69 90 ALA A N 1
ATOM 696 C CA . ALA A 1 90 ? -7.422 -5.766 -1.331 1 98.69 90 ALA A CA 1
ATOM 697 C C . ALA A 1 90 ? -8.312 -4.562 -1.639 1 98.69 90 ALA A C 1
ATOM 699 O O . ALA A 1 90 ? -8.242 -3.543 -0.948 1 98.69 90 ALA A O 1
ATOM 700 N N . THR A 1 91 ? -9.062 -4.625 -2.699 1 98.06 91 THR A N 1
ATOM 701 C CA . THR A 1 91 ? -10.055 -3.621 -3.055 1 98.06 91 THR A CA 1
ATOM 702 C C . THR A 1 91 ? -11.461 -4.207 -2.98 1 98.06 91 THR A C 1
ATOM 704 O O . THR A 1 91 ? -11.641 -5.359 -2.586 1 98.06 91 THR A O 1
ATOM 707 N N . ASP A 1 92 ? -12.453 -3.342 -3.301 1 96.25 92 ASP A N 1
ATOM 708 C CA . ASP A 1 92 ? -13.836 -3.805 -3.262 1 96.25 92 ASP A CA 1
ATOM 709 C C . ASP A 1 92 ? -14.094 -4.871 -4.324 1 96.25 92 ASP A C 1
ATOM 711 O O . ASP A 1 92 ? -14.953 -5.734 -4.152 1 96.25 92 ASP A O 1
ATOM 715 N N . ASP A 1 93 ? -13.305 -4.785 -5.363 1 97.31 93 ASP A N 1
ATOM 716 C CA . ASP A 1 93 ? -13.703 -5.664 -6.457 1 97.31 93 ASP A CA 1
ATOM 7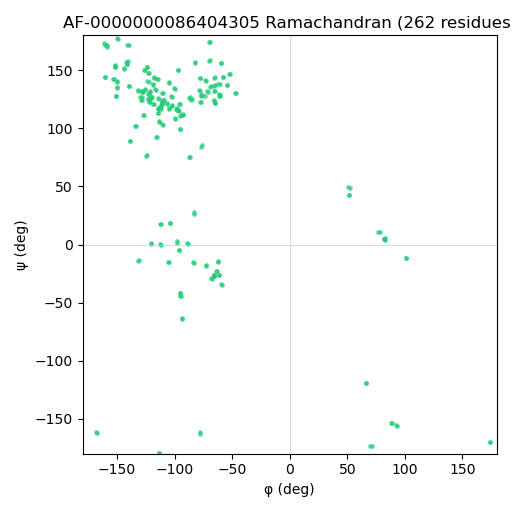17 C C . ASP A 1 93 ? -12.594 -6.648 -6.805 1 97.31 93 ASP A C 1
ATOM 719 O O . ASP A 1 93 ? -12.742 -7.473 -7.711 1 97.31 93 ASP A O 1
ATOM 723 N N . GLY A 1 94 ? -11.453 -6.605 -6.102 1 98.62 94 GLY A N 1
ATOM 724 C CA . GLY A 1 94 ? -10.383 -7.535 -6.418 1 98.62 94 GLY A CA 1
ATOM 725 C C . GLY A 1 94 ? -9.109 -7.273 -5.633 1 98.62 94 GLY A C 1
ATOM 726 O O . GLY A 1 94 ? -9.141 -6.586 -4.609 1 98.62 94 GLY A O 1
ATOM 727 N N . PHE A 1 95 ? -8.031 -7.957 -6.027 1 98.75 95 PHE A N 1
ATOM 728 C CA . PHE A 1 95 ? -6.676 -7.738 -5.523 1 98.75 95 PHE A CA 1
ATOM 729 C C . PHE A 1 95 ? -5.816 -7.039 -6.57 1 98.75 95 PHE A C 1
ATOM 731 O O . PHE A 1 95 ? -5.684 -7.523 -7.695 1 98.75 95 PHE A O 1
ATOM 738 N N . LYS A 1 96 ? -5.297 -5.879 -6.199 1 98.69 96 LYS A N 1
ATOM 739 C CA . LYS A 1 96 ? -4.273 -5.273 -7.043 1 98.69 96 LYS A CA 1
ATOM 740 C C . LYS A 1 96 ? -2.885 -5.797 -6.684 1 98.69 96 LYS A C 1
ATOM 742 O O . LYS A 1 96 ? -2.521 -5.852 -5.508 1 98.69 96 LYS A O 1
ATOM 747 N N . ALA A 1 97 ? -2.188 -6.277 -7.641 1 98.75 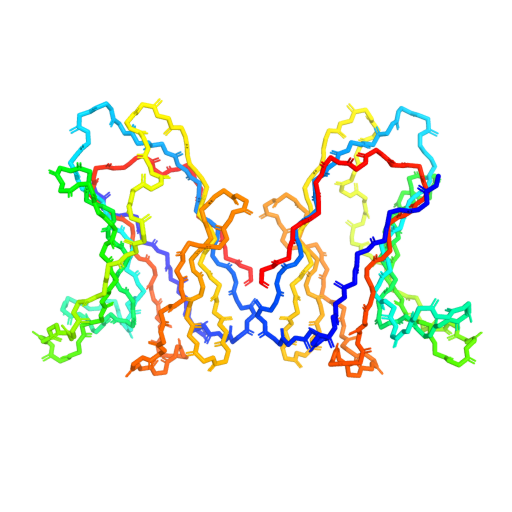97 ALA A N 1
ATOM 748 C CA . ALA A 1 97 ? -0.777 -6.609 -7.465 1 98.75 97 ALA A CA 1
ATOM 749 C C . ALA A 1 97 ? 0.119 -5.496 -7.996 1 98.75 97 ALA A C 1
ATOM 751 O O . ALA A 1 97 ? 0.073 -5.168 -9.188 1 98.75 97 ALA A O 1
ATOM 752 N N . VAL A 1 98 ? 0.863 -4.914 -7.105 1 98.62 98 VAL A N 1
ATOM 753 C CA . VAL A 1 98 ? 1.82 -3.873 -7.461 1 98.62 98 VAL A CA 1
ATOM 754 C C . VAL A 1 98 ? 3.244 -4.395 -7.281 1 98.62 98 VAL A C 1
ATOM 756 O O . VAL A 1 98 ? 3.594 -4.91 -6.219 1 98.62 98 VAL A O 1
ATOM 759 N N . VAL A 1 99 ? 4.012 -4.387 -8.258 1 98.06 99 VAL A N 1
ATOM 760 C CA . VAL A 1 99 ? 5.418 -4.77 -8.195 1 98.06 99 VAL A CA 1
ATOM 761 C C . VAL A 1 99 ? 6.301 -3.547 -8.43 1 98.06 99 VAL A C 1
ATOM 763 O O . VAL A 1 99 ? 6.223 -2.914 -9.484 1 98.06 99 VAL A O 1
ATOM 766 N N . GLY A 1 100 ? 7.055 -3.23 -7.418 1 95.94 100 GLY A N 1
ATOM 767 C CA . GLY A 1 100 ? 7.758 -1.957 -7.469 1 95.94 100 GLY A CA 1
ATOM 768 C C . GLY A 1 100 ? 6.824 -0.761 -7.434 1 95.94 100 GLY A C 1
ATOM 769 O O . GLY A 1 100 ? 6.059 -0.591 -6.484 1 95.94 100 GLY A O 1
ATOM 770 N N . ASP A 1 101 ? 6.883 0.04 -8.523 1 95.06 101 ASP A N 1
ATOM 771 C CA . ASP A 1 101 ? 6.105 1.276 -8.531 1 95.06 101 ASP A CA 1
ATOM 772 C C . ASP A 1 101 ? 4.98 1.218 -9.555 1 95.06 101 ASP A C 1
ATOM 774 O O . ASP A 1 101 ? 4.41 2.248 -9.922 1 95.06 101 ASP A O 1
ATOM 778 N N . ALA A 1 102 ? 4.688 -0.043 -9.953 1 95.25 102 ALA A N 1
ATOM 779 C CA . ALA A 1 102 ? 3.68 -0.149 -11.008 1 95.25 102 ALA A CA 1
ATOM 780 C C . ALA A 1 102 ? 2.619 -1.186 -10.648 1 95.25 102 ALA A C 1
ATOM 782 O O . ALA A 1 102 ? 2.945 -2.285 -10.195 1 95.25 102 ALA A O 1
ATOM 783 N N . GLN A 1 103 ? 1.374 -0.717 -10.844 1 95.94 103 GLN A N 1
ATOM 784 C CA . GLN A 1 103 ? 0.329 -1.732 -10.766 1 95.94 103 GLN A CA 1
ATOM 785 C C . GLN A 1 103 ? 0.465 -2.748 -11.898 1 95.94 103 GLN A C 1
ATOM 787 O O . GLN A 1 103 ? 0.43 -2.385 -13.07 1 95.94 103 GLN A O 1
ATOM 792 N N . PHE A 1 104 ? 0.621 -4.035 -11.547 1 97.88 104 PHE A N 1
ATOM 793 C CA . PHE A 1 104 ? 0.961 -5.098 -12.484 1 97.88 104 PHE A CA 1
ATOM 794 C C . PHE A 1 104 ? -0.293 -5.812 -12.977 1 97.88 104 PHE A C 1
ATOM 796 O O . PHE A 1 104 ? -0.416 -6.121 -14.164 1 97.88 104 PHE A O 1
ATOM 803 N N . HIS A 1 105 ? -1.202 -6.074 -12.117 1 98.06 105 HIS A N 1
ATOM 804 C CA . HIS A 1 105 ? -2.406 -6.824 -12.453 1 98.06 105 HIS A CA 1
ATOM 805 C C . HIS A 1 105 ? -3.506 -6.586 -11.422 1 98.06 105 HIS A C 1
ATOM 807 O O . HIS A 1 105 ? -3.217 -6.297 -10.258 1 98.06 105 HIS A O 1
ATOM 813 N N . HIS A 1 106 ? -4.695 -6.543 -11.859 1 98.38 106 HIS A N 1
ATOM 814 C CA . HIS A 1 106 ? -5.883 -6.504 -11.008 1 98.38 106 HIS A CA 1
ATOM 815 C C . HIS A 1 106 ? -6.703 -7.781 -11.148 1 98.38 106 HIS A C 1
ATOM 817 O O . HIS A 1 106 ? -7.336 -8 -12.188 1 98.38 106 HIS A O 1
ATOM 823 N N . PHE A 1 107 ? -6.672 -8.672 -10.117 1 98.75 107 PHE A N 1
ATOM 824 C CA . PHE A 1 107 ? -7.355 -9.961 -10.117 1 98.75 107 PHE A CA 1
ATOM 825 C C . PHE A 1 107 ? -8.711 -9.859 -9.43 1 98.75 107 PHE A C 1
ATOM 827 O O . PHE A 1 107 ? -8.789 -9.703 -8.211 1 98.75 107 PHE A O 1
ATOM 834 N N . ARG A 1 108 ? -9.789 -9.984 -10.227 1 98.69 108 ARG A N 1
ATOM 835 C CA . ARG A 1 108 ? -11.125 -9.82 -9.672 1 98.69 108 ARG A CA 1
ATOM 836 C C . ARG A 1 108 ? -11.438 -10.922 -8.664 1 98.69 108 ARG A C 1
ATOM 838 O O . ARG A 1 108 ? -11.062 -12.078 -8.859 1 98.69 108 ARG A O 1
ATOM 845 N N . HIS A 1 109 ? -12.188 -10.477 -7.609 1 98.69 109 HIS A N 1
ATOM 846 C CA . HIS A 1 109 ? -12.539 -11.453 -6.582 1 98.69 109 HIS A CA 1
ATOM 847 C C . HIS A 1 109 ? -13.375 -12.586 -7.164 1 98.69 109 HIS A C 1
ATOM 849 O O . HIS A 1 109 ? -14.383 -12.344 -7.828 1 98.69 109 HIS A O 1
ATOM 855 N N . ARG A 1 110 ? -12.969 -13.75 -6.934 1 98.62 110 ARG A N 1
ATOM 856 C CA . ARG A 1 110 ? -13.781 -14.914 -7.273 1 98.62 110 ARG A CA 1
ATOM 857 C C . ARG A 1 110 ? -14.398 -15.531 -6.027 1 98.62 110 ARG A C 1
ATOM 859 O O . ARG A 1 110 ? -15.305 -16.359 -6.129 1 98.62 110 ARG A O 1
ATOM 866 N N . MET A 1 111 ? -13.891 -15.156 -4.879 1 97.31 111 MET A N 1
ATOM 867 C CA . MET A 1 111 ? -14.43 -15.445 -3.549 1 97.31 111 MET A CA 1
ATOM 868 C C . MET A 1 111 ? -14.258 -14.242 -2.623 1 97.31 111 MET A C 1
ATOM 870 O O . MET A 1 111 ? -13.375 -13.406 -2.844 1 97.31 111 MET A O 1
ATOM 874 N N . PRO A 1 112 ? -15.133 -14.18 -1.597 1 97.12 112 PRO A N 1
ATOM 875 C CA . PRO A 1 112 ? -15.016 -13.016 -0.709 1 97.12 112 PRO A CA 1
ATOM 876 C C . PRO A 1 112 ? -13.656 -12.945 -0.009 1 97.12 112 PRO A C 1
ATOM 878 O O . PRO A 1 112 ? -13.234 -13.906 0.632 1 97.12 112 PRO A O 1
ATOM 881 N N . PRO A 1 113 ? -12.992 -11.805 -0.074 1 97.69 113 PRO A N 1
ATOM 882 C CA . PRO A 1 113 ? -11.688 -11.68 0.571 1 97.69 113 PRO A CA 1
ATOM 883 C C . PRO A 1 113 ? -11.758 -11.828 2.088 1 97.69 113 PRO A C 1
ATOM 885 O O . PRO A 1 113 ? -10.758 -12.164 2.729 1 97.69 113 PRO A O 1
ATOM 888 N N . ALA A 1 114 ? -12.938 -11.578 2.645 1 97.56 114 ALA A N 1
ATOM 889 C CA . ALA A 1 114 ? -13.141 -11.688 4.086 1 97.56 114 ALA A CA 1
ATOM 890 C C . ALA A 1 114 ? -12.906 -13.117 4.566 1 97.56 114 ALA A C 1
ATOM 892 O O . ALA A 1 114 ? -12.734 -13.359 5.762 1 97.56 114 ALA A O 1
ATOM 893 N N . ARG A 1 115 ? -12.867 -14.078 3.641 1 97.81 115 ARG A N 1
ATOM 894 C CA . ARG A 1 115 ? -12.688 -15.484 3.982 1 97.81 115 ARG A CA 1
ATOM 895 C C . ARG A 1 115 ? -11.211 -15.82 4.18 1 97.81 115 ARG A C 1
ATOM 897 O O . ARG A 1 115 ? -10.875 -16.891 4.699 1 97.81 115 ARG A O 1
ATOM 904 N N . VAL A 1 116 ? -10.328 -14.984 3.744 1 98.69 116 VAL A N 1
ATOM 905 C CA . VAL A 1 116 ? -8.898 -15.25 3.83 1 98.69 116 VAL A CA 1
ATOM 906 C C . VAL A 1 116 ? -8.469 -15.305 5.293 1 98.69 116 VAL A C 1
ATOM 908 O O . VAL A 1 116 ? -8.891 -14.477 6.102 1 98.69 116 VAL A O 1
ATOM 911 N N . ARG A 1 117 ? -7.617 -16.297 5.629 1 98.31 117 ARG A N 1
ATOM 912 C CA . ARG A 1 117 ? -7.207 -16.484 7.02 1 98.31 117 ARG A CA 1
ATOM 913 C C . ARG A 1 117 ? -5.695 -16.641 7.129 1 98.31 117 ARG A C 1
ATOM 915 O O . ARG A 1 117 ? -5.133 -16.547 8.219 1 98.31 117 ARG A O 1
ATOM 922 N N . LEU A 1 118 ? -5.098 -16.859 6.031 1 98.19 118 LEU A N 1
ATOM 923 C CA . LEU A 1 118 ? -3.676 -17.203 6.051 1 98.19 118 LEU A CA 1
ATOM 924 C C . LEU A 1 118 ? -2.986 -16.719 4.777 1 98.19 118 LEU A C 1
ATOM 926 O O . LEU A 1 118 ? -3.52 -16.875 3.678 1 98.19 118 LEU A O 1
ATOM 930 N N . VAL A 1 119 ? -1.791 -16.094 4.953 1 98.62 119 VAL A N 1
ATOM 931 C CA . VAL A 1 119 ? -0.904 -15.828 3.826 1 98.62 119 VAL A CA 1
ATOM 932 C C . VAL A 1 119 ? 0.239 -16.844 3.82 1 98.62 119 VAL A C 1
ATOM 934 O O . VAL A 1 119 ? 0.896 -17.047 4.844 1 98.62 119 VAL A O 1
ATOM 937 N N . GLU A 1 120 ? 0.411 -17.469 2.707 1 98.44 120 GLU A N 1
ATOM 938 C CA . GLU A 1 120 ? 1.498 -18.422 2.562 1 98.44 120 GLU A CA 1
ATOM 939 C C . GLU A 1 120 ? 2.443 -18.031 1.433 1 98.44 120 GLU A C 1
ATOM 941 O O . GLU A 1 120 ? 2 -17.734 0.32 1 98.44 120 GLU A O 1
ATOM 946 N N . VAL A 1 121 ? 3.715 -17.922 1.696 1 98.56 121 VAL A N 1
ATOM 947 C CA . VAL A 1 121 ? 4.738 -17.656 0.69 1 98.56 121 VAL A CA 1
ATOM 948 C C . VAL A 1 121 ? 5.664 -18.875 0.569 1 98.56 121 VAL A C 1
ATOM 950 O O . VAL A 1 121 ? 6.199 -19.344 1.569 1 98.56 121 VAL A O 1
ATOM 953 N N . GLY A 1 122 ? 5.812 -19.359 -0.614 1 98 122 GLY A N 1
ATOM 954 C CA . GLY A 1 122 ? 6.641 -20.547 -0.807 1 98 122 GLY A CA 1
ATOM 955 C C . GLY A 1 122 ? 7.301 -20.594 -2.174 1 98 122 GLY A C 1
ATOM 956 O O . GLY A 1 122 ? 7.043 -19.734 -3.023 1 98 122 GLY A O 1
ATOM 957 N N . GLY A 1 123 ? 8.109 -21.641 -2.363 1 98.12 123 GLY A N 1
ATOM 958 C CA . GLY A 1 123 ? 8.859 -21.797 -3.604 1 98.12 123 GLY A CA 1
ATOM 959 C C . GLY A 1 123 ? 10.25 -21.188 -3.539 1 98.12 123 GLY A C 1
ATOM 960 O O . GLY A 1 123 ? 10.859 -21.141 -2.467 1 98.12 123 GLY A O 1
ATOM 961 N N . ASP A 1 124 ? 10.773 -20.844 -4.668 1 98.38 124 ASP A N 1
ATOM 962 C CA . ASP A 1 124 ? 12.156 -20.375 -4.801 1 98.38 124 ASP A CA 1
ATOM 963 C C . ASP A 1 124 ? 12.258 -18.875 -4.574 1 98.38 124 ASP A C 1
ATOM 965 O O . ASP A 1 124 ? 12.484 -18.109 -5.52 1 98.38 124 ASP A O 1
ATOM 969 N N . VAL A 1 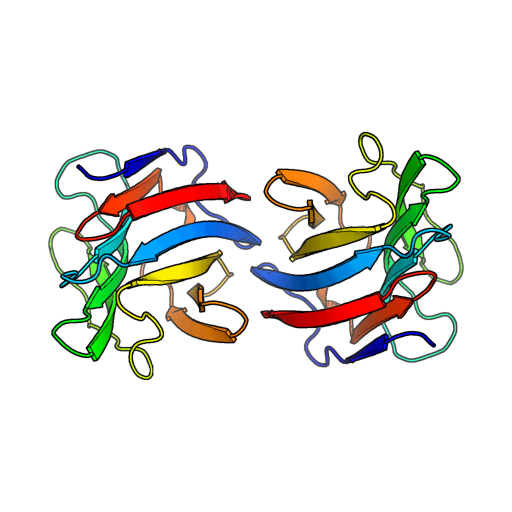125 ? 12.164 -18.516 -3.348 1 98.31 125 VAL A N 1
ATOM 970 C CA . VAL A 1 125 ? 12.203 -17.109 -2.988 1 98.31 125 VAL A CA 1
ATOM 971 C C . VAL A 1 125 ? 12.805 -16.938 -1.594 1 98.31 125 VAL A C 1
ATOM 973 O O . VAL A 1 125 ? 12.617 -17.797 -0.727 1 98.31 125 VAL A O 1
ATOM 976 N N . GLN A 1 126 ? 13.57 -15.977 -1.436 1 98.06 126 GLN A N 1
ATOM 977 C CA . GLN A 1 126 ? 14.016 -15.578 -0.105 1 98.06 126 GLN A CA 1
ATOM 978 C C . GLN A 1 126 ? 13.211 -14.398 0.418 1 98.06 126 GLN A C 1
ATOM 980 O O . GLN A 1 126 ? 13.414 -13.258 -0.023 1 98.06 126 GLN A O 1
ATOM 985 N N . LEU A 1 127 ? 12.352 -14.602 1.378 1 98.19 127 LEU A N 1
ATOM 986 C CA . LEU A 1 127 ? 11.484 -13.57 1.929 1 98.19 127 LEU A CA 1
ATOM 987 C C . LEU A 1 127 ? 12.203 -12.781 3.02 1 98.19 127 LEU A C 1
ATOM 989 O O . LEU A 1 127 ? 12.812 -13.367 3.918 1 98.19 127 LEU A O 1
ATOM 993 N N . GLU A 1 128 ? 12.242 -11.531 2.879 1 97.81 128 GLU A N 1
ATOM 994 C CA . GLU A 1 128 ? 12.859 -10.656 3.877 1 97.81 128 GLU A CA 1
ATOM 995 C C . GLU A 1 128 ? 11.812 -10.117 4.852 1 97.81 128 GLU A C 1
ATOM 997 O O . GLU A 1 128 ? 12.07 -10.016 6.051 1 97.81 128 GLU A O 1
ATOM 1002 N N . SER A 1 129 ? 10.695 -9.695 4.371 1 98 129 SER A N 1
ATOM 1003 C CA . SER A 1 129 ? 9.648 -9.188 5.25 1 98 129 SER A CA 1
ATOM 1004 C C . SER A 1 129 ? 8.266 -9.367 4.625 1 98 129 SER A C 1
ATOM 1006 O O . SER A 1 129 ? 8.117 -9.336 3.402 1 98 129 SER A O 1
ATOM 1008 N N . LEU A 1 130 ? 7.324 -9.688 5.426 1 98.06 130 LEU A N 1
ATOM 1009 C CA . LEU A 1 130 ? 5.895 -9.68 5.133 1 98.06 130 LEU A CA 1
ATOM 1010 C C . LEU A 1 130 ? 5.133 -8.859 6.168 1 98.06 130 LEU A C 1
ATOM 1012 O O . LEU A 1 130 ? 5.113 -9.203 7.352 1 98.06 130 LEU A O 1
ATOM 1016 N N . LYS A 1 131 ? 4.598 -7.715 5.719 1 97.88 131 LYS A N 1
ATOM 1017 C CA . LYS A 1 131 ? 3.838 -6.836 6.602 1 97.88 131 LYS A CA 1
ATOM 1018 C C . LYS A 1 131 ? 2.396 -6.688 6.125 1 97.88 131 LYS A C 1
ATOM 1020 O O . LYS A 1 131 ? 2.131 -6.691 4.918 1 97.88 131 LYS A O 1
ATOM 1025 N N . ILE A 1 132 ? 1.537 -6.617 7.047 1 97.62 132 ILE A N 1
ATOM 1026 C CA . ILE A 1 132 ? 0.119 -6.457 6.742 1 97.62 132 ILE A CA 1
ATOM 1027 C C . ILE A 1 132 ? -0.416 -5.199 7.426 1 97.62 132 ILE A C 1
ATOM 1029 O O . ILE A 1 132 ? -0.222 -5.008 8.625 1 97.62 132 ILE A O 1
ATOM 1033 N N . PHE A 1 133 ? -1.012 -4.363 6.477 1 96.31 133 PHE A N 1
ATOM 1034 C CA . PHE A 1 133 ? -1.539 -3.102 6.984 1 96.31 133 PHE A CA 1
ATOM 1035 C C . PHE A 1 133 ? -3.053 -3.041 6.82 1 96.31 133 PHE A C 1
ATOM 1037 O O . PHE A 1 133 ? -3.604 -3.623 5.883 1 96.31 133 PHE A O 1
ATOM 1044 N N . MET B 1 1 ? 8.172 24.781 -4.191 1 73.5 1 MET B N 1
ATOM 1045 C CA . MET B 1 1 ? 6.941 24.609 -4.957 1 73.5 1 MET B CA 1
ATOM 1046 C C . MET B 1 1 ? 6.277 23.281 -4.633 1 73.5 1 MET B C 1
ATOM 1048 O O . MET B 1 1 ? 6.961 22.312 -4.301 1 73.5 1 MET B O 1
ATOM 1052 N N . ALA B 1 2 ? 4.891 23.328 -4.465 1 84.25 2 ALA B N 1
ATOM 1053 C CA . ALA B 1 2 ? 4.148 22.125 -4.09 1 84.25 2 ALA B CA 1
ATOM 1054 C C . ALA B 1 2 ? 3.938 21.203 -5.297 1 84.25 2 ALA B C 1
ATOM 1056 O O . ALA B 1 2 ? 3.773 21.688 -6.422 1 84.25 2 ALA B O 1
ATOM 1057 N N . ASN B 1 3 ? 4.188 19.969 -5.188 1 93.88 3 ASN B N 1
ATOM 1058 C CA . ASN B 1 3 ? 3.842 18.953 -6.168 1 93.88 3 ASN B CA 1
ATOM 1059 C C . ASN B 1 3 ? 2.361 18.594 -6.105 1 93.88 3 ASN B C 1
ATOM 1061 O O . ASN B 1 3 ? 1.83 18.328 -5.027 1 93.88 3 ASN B O 1
ATOM 1065 N N . ARG B 1 4 ? 1.746 18.641 -7.238 1 95.94 4 ARG B N 1
ATOM 1066 C CA . ARG B 1 4 ? 0.314 18.359 -7.289 1 95.94 4 ARG B CA 1
ATOM 1067 C C . ARG B 1 4 ? 0.001 17.25 -8.297 1 95.94 4 ARG B C 1
ATOM 1069 O O . ARG B 1 4 ? 0.569 17.234 -9.391 1 95.94 4 ARG B O 1
ATOM 1076 N N . THR B 1 5 ? -0.785 16.344 -7.922 1 96.5 5 THR B N 1
ATOM 1077 C CA . THR B 1 5 ? -1.227 15.258 -8.781 1 96.5 5 THR B CA 1
ATOM 1078 C C . THR B 1 5 ? -2.746 15.125 -8.742 1 96.5 5 THR B C 1
ATOM 1080 O O . THR B 1 5 ? -3.338 15 -7.672 1 96.5 5 THR B O 1
ATOM 1083 N N . SER B 1 6 ? -3.359 15.125 -9.883 1 96.94 6 SER B N 1
ATOM 1084 C CA . SER B 1 6 ? -4.812 15.062 -9.984 1 96.94 6 SER B CA 1
ATOM 1085 C C . SER B 1 6 ? -5.324 13.641 -9.766 1 96.94 6 SER B C 1
ATOM 1087 O O . SER B 1 6 ? -4.652 12.672 -10.125 1 96.94 6 SER B O 1
ATOM 1089 N N . LEU B 1 7 ? -6.457 13.539 -9.109 1 96.88 7 LEU B N 1
ATOM 1090 C CA . LEU B 1 7 ? -7.207 12.305 -8.891 1 96.88 7 LEU B CA 1
ATOM 1091 C C . LEU B 1 7 ? -8.641 12.438 -9.398 1 96.88 7 LEU B C 1
ATOM 1093 O O . LEU B 1 7 ? -9.586 12.477 -8.609 1 96.88 7 LEU B O 1
ATOM 1097 N N . PRO B 1 8 ? -8.836 12.367 -10.672 1 93.62 8 PRO B N 1
ATOM 1098 C CA . PRO B 1 8 ? -10.148 12.68 -11.234 1 93.62 8 PRO B CA 1
ATOM 1099 C C . PRO B 1 8 ? -11.242 11.742 -10.734 1 93.62 8 PRO B C 1
ATOM 1101 O O . PRO B 1 8 ? -12.406 12.148 -10.625 1 93.62 8 PRO B O 1
ATOM 1104 N N . GLU B 1 9 ? -10.938 10.484 -10.32 1 92.94 9 GLU B N 1
ATOM 1105 C CA . GLU B 1 9 ? -11.953 9.523 -9.906 1 92.94 9 GLU B CA 1
ATOM 1106 C C . GLU B 1 9 ? -12.102 9.492 -8.391 1 92.94 9 GLU B C 1
ATOM 1108 O O . GLU B 1 9 ? -12.867 8.688 -7.855 1 92.94 9 GLU B O 1
ATOM 1113 N N . GLY B 1 10 ? -11.344 10.32 -7.695 1 96.69 10 GLY B N 1
ATOM 1114 C CA . GLY B 1 10 ? -11.375 10.297 -6.242 1 96.69 10 GLY B CA 1
ATOM 1115 C C . GLY B 1 10 ? -10.719 9.062 -5.652 1 96.69 10 GLY B C 1
ATOM 1116 O O . GLY B 1 10 ? -10.031 8.32 -6.355 1 96.69 10 GLY B O 1
ATOM 1117 N N . LEU B 1 11 ? -10.859 8.969 -4.352 1 97.88 11 LEU B N 1
ATOM 1118 C CA . LEU B 1 11 ? -10.273 7.824 -3.662 1 97.88 11 LEU B CA 1
ATOM 1119 C C . LEU B 1 11 ? -11.359 6.82 -3.27 1 97.88 11 LEU B C 1
ATOM 1121 O O . LEU B 1 11 ? -12.469 7.207 -2.92 1 97.88 11 LEU B O 1
ATOM 1125 N N . ARG B 1 12 ? -11.125 5.613 -3.4 1 97.44 12 ARG B N 1
ATOM 1126 C CA . ARG B 1 12 ? -11.945 4.516 -2.908 1 97.44 12 ARG B CA 1
ATOM 1127 C C . ARG B 1 12 ? -11.141 3.588 -2.006 1 97.44 12 ARG B C 1
ATOM 1129 O O . ARG B 1 12 ? -9.914 3.539 -2.094 1 97.44 12 ARG B O 1
ATOM 1136 N N . PRO B 1 13 ? -11.852 2.914 -1.067 1 97.75 13 PRO B N 1
ATOM 1137 C CA . PRO B 1 13 ? -11.109 1.932 -0.28 1 97.75 13 PRO B CA 1
ATOM 1138 C C . PRO B 1 13 ? -10.234 1.021 -1.146 1 97.75 13 PRO B C 1
ATOM 1140 O O . PRO B 1 13 ? -10.703 0.51 -2.168 1 97.75 13 PRO B O 1
ATOM 1143 N N . GLY B 1 14 ? -8.984 0.925 -0.729 1 97.94 14 GLY B N 1
ATOM 1144 C CA . GLY B 1 14 ? -8.055 0.143 -1.527 1 97.94 14 GLY B CA 1
ATOM 1145 C C . GLY B 1 14 ? -7.152 0.998 -2.396 1 97.94 14 GLY B C 1
ATOM 1146 O O . GLY B 1 14 ? -6.211 0.49 -3.008 1 97.94 14 GLY B O 1
ATOM 1147 N N . THR B 1 15 ? -7.469 2.277 -2.498 1 98.31 15 THR B N 1
ATOM 1148 C CA . THR B 1 15 ? -6.508 3.166 -3.139 1 98.31 15 THR B CA 1
ATOM 1149 C C . THR B 1 15 ? -5.289 3.385 -2.244 1 98.31 15 THR B C 1
ATOM 1151 O O . THR B 1 15 ? -5.43 3.59 -1.036 1 98.31 15 THR B O 1
ATOM 1154 N N . VAL B 1 16 ? -4.102 3.24 -2.789 1 98.56 16 VAL B N 1
ATOM 1155 C CA . VAL B 1 16 ? -2.859 3.438 -2.053 1 98.56 16 VAL B CA 1
ATOM 1156 C C . VAL B 1 16 ? -2.031 4.531 -2.719 1 98.56 16 VAL B C 1
ATOM 1158 O O . VAL B 1 16 ? -1.784 4.484 -3.926 1 98.56 16 VAL B O 1
ATOM 1161 N N . LEU B 1 17 ? -1.696 5.574 -2 1 98.62 17 LEU B N 1
ATOM 1162 C CA . LEU B 1 17 ? -0.696 6.551 -2.414 1 98.62 17 LEU B CA 1
ATOM 1163 C C . LEU B 1 17 ? 0.668 6.219 -1.821 1 98.62 17 LEU B C 1
ATOM 1165 O O . LEU B 1 17 ? 0.803 6.074 -0.604 1 98.62 17 LEU B O 1
ATOM 1169 N N . ARG B 1 18 ? 1.614 6.016 -2.607 1 98.69 18 ARG B N 1
ATOM 1170 C CA . ARG B 1 18 ? 2.984 5.801 -2.156 1 98.69 18 ARG B CA 1
ATOM 1171 C C . ARG B 1 18 ? 3.846 7.035 -2.41 1 98.69 18 ARG B C 1
ATOM 1173 O O . ARG B 1 18 ? 4.031 7.445 -3.557 1 98.69 18 ARG B O 1
ATOM 1180 N N . LEU B 1 19 ? 4.324 7.602 -1.365 1 98.5 19 LEU B N 1
ATOM 1181 C CA . LEU B 1 19 ? 5.238 8.734 -1.45 1 98.5 19 LEU B CA 1
ATOM 1182 C C . LEU B 1 19 ? 6.648 8.328 -1.03 1 98.5 19 LEU B C 1
ATOM 1184 O O . LEU B 1 19 ? 6.832 7.703 0.014 1 98.5 19 LEU B O 1
ATOM 1188 N N . ARG B 1 20 ? 7.543 8.547 -1.837 1 98.44 20 ARG B N 1
ATOM 1189 C CA . ARG B 1 20 ? 8.953 8.398 -1.488 1 98.44 20 ARG B CA 1
ATOM 1190 C C . ARG B 1 20 ? 9.688 9.727 -1.627 1 98.44 20 ARG B C 1
ATOM 1192 O O . ARG B 1 20 ? 9.453 10.477 -2.574 1 98.44 20 ARG B O 1
ATOM 1199 N N . GLY B 1 21 ? 10.516 10.008 -0.667 1 98.12 21 GLY B N 1
ATOM 1200 C CA . GLY B 1 21 ? 11.273 11.25 -0.702 1 98.12 21 GLY B CA 1
ATOM 1201 C C . GLY B 1 21 ? 12.398 11.289 0.32 1 98.12 21 GLY B C 1
ATOM 1202 O O . GLY B 1 21 ? 12.82 10.242 0.824 1 98.12 21 GLY B O 1
ATOM 1203 N N . PHE B 1 22 ? 12.805 12.5 0.538 1 98.19 22 PHE B N 1
ATOM 1204 C CA . PHE B 1 22 ? 13.93 12.773 1.422 1 98.19 22 PHE B CA 1
ATOM 1205 C C . PHE B 1 22 ? 13.648 14.008 2.279 1 98.19 22 PHE B C 1
ATOM 1207 O O . PHE B 1 22 ? 13.125 15.008 1.788 1 98.19 22 PHE B O 1
ATOM 1214 N N . VAL B 1 23 ? 14.008 13.852 3.605 1 98.44 23 VAL B N 1
ATOM 1215 C CA . VAL B 1 23 ? 13.852 14.992 4.496 1 98.44 23 VAL B CA 1
ATOM 1216 C C . VAL B 1 23 ? 15.148 15.789 4.551 1 98.44 23 VAL B C 1
ATOM 1218 O O . VAL B 1 23 ? 16.141 15.328 5.117 1 98.44 23 VAL B O 1
ATOM 1221 N N . PRO B 1 24 ? 15.117 17.031 4.008 1 98.44 24 PRO B N 1
ATOM 1222 C CA . PRO B 1 24 ? 16.344 17.828 4.047 1 98.44 24 PRO B CA 1
ATOM 1223 C C . PRO B 1 24 ? 16.844 18.078 5.469 1 98.44 24 PRO B C 1
ATOM 1225 O O . PRO B 1 24 ? 16.047 18.062 6.414 1 98.44 24 PRO B O 1
ATOM 1228 N N . ASP B 1 25 ? 18.141 18.344 5.672 1 98.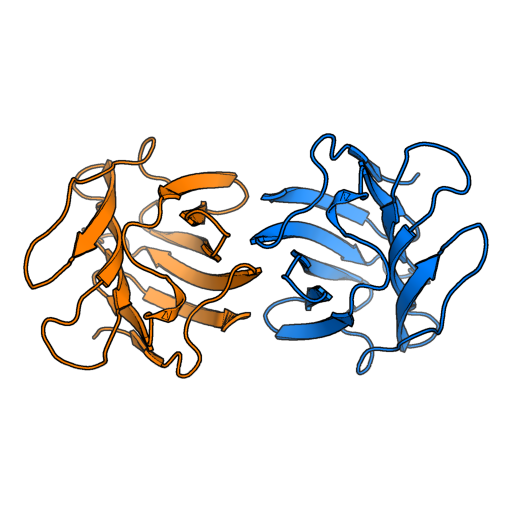31 25 ASP B N 1
ATOM 1229 C CA . ASP B 1 25 ? 18.797 18.516 6.969 1 98.31 25 ASP B CA 1
ATOM 1230 C C . ASP B 1 25 ? 18.156 19.656 7.762 1 98.31 25 ASP B C 1
ATOM 1232 O O . ASP B 1 25 ? 18.047 19.578 8.992 1 98.31 25 ASP B O 1
ATOM 1236 N N . LYS B 1 26 ? 17.719 20.672 7.117 1 97.81 26 LYS B N 1
ATOM 1237 C CA . LYS B 1 26 ? 17.203 21.844 7.805 1 97.81 26 LYS B CA 1
ATOM 1238 C C . LYS B 1 26 ? 15.672 21.891 7.75 1 97.81 26 LYS B C 1
ATOM 1240 O O . LYS B 1 26 ? 15.062 22.938 7.945 1 97.81 26 LYS B O 1
ATOM 1245 N N . ALA B 1 27 ? 15.109 20.766 7.461 1 97.75 27 ALA B N 1
ATOM 1246 C CA . ALA B 1 27 ? 13.664 20.719 7.262 1 97.75 27 ALA B CA 1
ATOM 1247 C C . ALA B 1 27 ? 12.922 21.062 8.547 1 97.75 27 ALA B C 1
ATOM 1249 O O . ALA B 1 27 ? 13.266 20.578 9.625 1 97.75 27 ALA B O 1
ATOM 1250 N N . GLY B 1 28 ? 11.969 21.938 8.445 1 98.19 28 GLY B N 1
ATOM 1251 C CA . GLY B 1 28 ? 11.039 22.188 9.539 1 98.19 28 GLY B CA 1
ATOM 1252 C C . GLY B 1 28 ? 9.766 21.375 9.453 1 98.19 28 GLY B C 1
ATOM 1253 O O . GLY B 1 28 ? 9.477 20.578 10.344 1 98.19 28 GLY B O 1
ATOM 1254 N N . ARG B 1 29 ? 9.016 21.656 8.375 1 98.06 29 ARG B N 1
ATOM 1255 C CA . ARG B 1 29 ? 7.742 20.969 8.211 1 98.06 29 ARG B CA 1
ATOM 1256 C C . ARG B 1 29 ? 7.465 20.672 6.742 1 98.06 29 ARG B C 1
ATOM 1258 O O . ARG B 1 29 ? 7.953 21.391 5.855 1 98.06 29 ARG B O 1
ATOM 1265 N N . PHE B 1 30 ? 6.727 19.641 6.508 1 98.56 30 PHE B N 1
ATOM 1266 C CA . PHE B 1 30 ? 6.148 19.391 5.191 1 98.56 30 PHE B CA 1
ATOM 1267 C C . PHE B 1 30 ? 4.738 18.828 5.32 1 98.56 30 PHE B C 1
ATOM 1269 O O . PHE B 1 30 ? 4.246 18.609 6.43 1 98.56 30 PHE B O 1
ATOM 1276 N N . HIS B 1 31 ? 4.027 18.703 4.215 1 98.69 31 HIS B N 1
ATOM 1277 C CA . HIS B 1 31 ? 2.658 18.219 4.324 1 98.69 31 HIS B CA 1
ATOM 1278 C C . HIS B 1 31 ? 2.232 17.484 3.049 1 98.69 31 HIS B C 1
ATOM 1280 O O . HIS B 1 31 ? 2.814 17.703 1.983 1 98.69 31 HIS B O 1
ATOM 1286 N N . VAL B 1 32 ? 1.37 16.625 3.213 1 98.81 32 VAL B N 1
ATOM 1287 C CA . VAL B 1 32 ? 0.579 16.016 2.15 1 98.81 32 VAL B CA 1
ATOM 1288 C C . VAL B 1 32 ? -0.902 16.312 2.369 1 98.81 32 VAL B C 1
ATOM 1290 O O . VAL B 1 32 ? -1.457 16 3.424 1 98.81 32 VAL B O 1
ATOM 1293 N N . ASN B 1 33 ? -1.491 16.938 1.436 1 98.69 33 ASN B N 1
ATOM 1294 C CA . ASN B 1 33 ? -2.922 17.219 1.484 1 98.69 33 ASN B CA 1
ATOM 1295 C C . ASN B 1 33 ? -3.689 16.406 0.449 1 98.69 33 ASN B C 1
ATOM 1297 O O . ASN B 1 33 ? -3.291 16.344 -0.715 1 98.69 33 ASN B O 1
ATOM 1301 N N . LEU B 1 34 ? -4.746 15.766 0.887 1 98.88 34 LEU B N 1
ATOM 1302 C CA . LEU B 1 34 ? -5.766 15.234 -0.013 1 98.88 34 LEU B CA 1
ATOM 1303 C C . LEU B 1 34 ? -6.926 16.203 -0.16 1 98.88 34 LEU B C 1
ATOM 1305 O O . LEU B 1 34 ? -7.801 16.266 0.704 1 98.88 34 LEU B O 1
ATOM 1309 N N . LEU B 1 35 ? -6.898 16.953 -1.248 1 98.75 35 LEU B N 1
ATOM 1310 C CA . LEU B 1 35 ? -7.793 18.094 -1.434 1 98.75 35 LEU B CA 1
ATOM 1311 C C . LEU B 1 35 ? -9.008 17.703 -2.271 1 98.75 35 LEU B C 1
ATOM 1313 O O . LEU B 1 35 ? -8.891 16.891 -3.189 1 98.75 35 LEU B O 1
ATOM 1317 N N . CYS B 1 36 ? -10.133 18.359 -2.043 1 98.44 36 CYS B N 1
ATOM 1318 C CA . CYS B 1 36 ? -11.391 17.953 -2.656 1 98.44 36 CYS B CA 1
ATOM 1319 C C . CYS B 1 36 ? -11.664 18.766 -3.918 1 98.44 36 CYS B C 1
ATOM 1321 O O . CYS B 1 36 ? -12.68 18.547 -4.59 1 98.44 36 CYS B O 1
ATOM 1323 N N . SER B 1 37 ? -10.844 19.703 -4.203 1 96.62 37 SER B N 1
ATOM 1324 C CA . SER B 1 37 ? -10.883 20.438 -5.461 1 96.62 37 SER B CA 1
ATOM 1325 C C . SER B 1 37 ? -9.539 21.094 -5.762 1 96.62 37 SER B C 1
ATOM 1327 O O . SER B 1 37 ? -8.625 21.047 -4.93 1 96.62 37 SER B O 1
ATOM 1329 N N . GLU B 1 38 ? -9.383 21.625 -6.969 1 93.81 38 GLU B N 1
ATOM 1330 C CA . GLU B 1 38 ? -8.141 22.281 -7.371 1 93.81 38 GLU B CA 1
ATOM 1331 C C . GLU B 1 38 ? -8.164 23.766 -7 1 93.81 38 GLU B C 1
ATOM 1333 O O . GLU B 1 38 ? -7.172 24.469 -7.18 1 93.81 38 GLU B O 1
ATOM 1338 N N . GLU B 1 39 ? -9.172 24.188 -6.426 1 94 39 GLU B N 1
ATOM 1339 C CA . GLU B 1 39 ? -9.336 25.609 -6.121 1 94 39 GLU B CA 1
ATOM 1340 C C . GLU B 1 39 ? -8.594 25.984 -4.84 1 94 39 GLU B C 1
ATOM 1342 O O . GLU B 1 39 ? -8.344 25.125 -3.99 1 94 39 GLU B O 1
ATOM 1347 N N . GLN B 1 40 ? -8.273 27.234 -4.75 1 92.56 40 GLN B N 1
ATOM 1348 C CA . GLN B 1 40 ? -7.711 27.75 -3.504 1 92.56 40 GLN B CA 1
ATOM 1349 C C . GLN B 1 40 ? -8.695 27.578 -2.348 1 92.56 40 GLN B C 1
ATOM 1351 O O . GLN B 1 40 ? -9.891 27.844 -2.5 1 92.56 40 GLN B O 1
ATOM 1356 N N . GLY B 1 41 ? -8.148 27.188 -1.266 1 94.31 41 GLY B N 1
ATOM 1357 C CA . GLY B 1 41 ? -8.984 27.031 -0.088 1 94.31 41 GLY B CA 1
ATOM 1358 C C . GLY B 1 41 ? -9.82 25.766 -0.112 1 94.31 41 GLY B C 1
ATOM 1359 O O . GLY B 1 41 ? -10.805 25.641 0.62 1 94.31 41 GLY B O 1
ATOM 1360 N N . ALA B 1 42 ? -9.531 24.906 -1.032 1 97.69 42 ALA B N 1
ATOM 1361 C CA . ALA B 1 42 ? -10.266 23.656 -1.14 1 97.69 42 ALA B CA 1
ATOM 1362 C C . ALA B 1 42 ? -10.297 22.922 0.197 1 97.69 42 ALA B C 1
ATOM 1364 O O . ALA B 1 42 ? -9.344 23 0.981 1 97.69 42 ALA B O 1
ATOM 1365 N N . ASP B 1 43 ? -11.422 22.203 0.445 1 98.62 43 ASP B N 1
ATOM 1366 C CA . ASP B 1 43 ? -11.469 21.281 1.582 1 98.62 43 ASP B CA 1
ATOM 1367 C C . ASP B 1 43 ? -10.359 20.234 1.494 1 98.62 43 ASP B C 1
ATOM 1369 O O . ASP B 1 43 ? -9.961 19.844 0.398 1 98.62 43 ASP B O 1
ATOM 1373 N N . ALA B 1 44 ? -9.828 19.859 2.613 1 98.81 44 ALA B N 1
ATOM 1374 C CA . ALA B 1 44 ? -8.867 18.781 2.713 1 98.81 44 ALA B CA 1
ATOM 1375 C C . ALA B 1 44 ? -9.438 17.609 3.51 1 98.81 44 ALA B C 1
ATOM 1377 O O . ALA B 1 44 ? -9.711 17.734 4.707 1 98.81 44 ALA B O 1
ATOM 1378 N N . ALA B 1 45 ? -9.625 16.531 2.791 1 98.81 45 ALA B N 1
ATOM 1379 C CA . ALA B 1 45 ? -10.109 15.336 3.48 1 98.81 45 ALA B CA 1
ATOM 1380 C C . ALA B 1 45 ? -9.07 14.812 4.473 1 98.81 45 ALA B C 1
ATOM 1382 O O . ALA B 1 45 ? -9.422 14.195 5.48 1 98.81 45 ALA B O 1
ATOM 1383 N N . LEU B 1 46 ? -7.812 15.117 4.188 1 98.88 46 LEU B N 1
ATOM 1384 C CA . LEU B 1 46 ? -6.695 14.766 5.055 1 98.88 46 LEU B CA 1
ATOM 1385 C C . LEU B 1 46 ? -5.559 15.773 4.918 1 98.88 46 LEU B C 1
ATOM 1387 O O . LEU B 1 46 ? -5.184 16.141 3.803 1 98.88 46 LEU B O 1
ATOM 1391 N N . HIS B 1 47 ? -5.172 16.234 5.938 1 98.88 47 HIS B N 1
ATOM 1392 C CA . HIS B 1 47 ? -3.928 16.984 6.105 1 98.88 47 HIS B CA 1
ATOM 1393 C C . HIS B 1 47 ? -2.918 16.188 6.922 1 98.88 47 HIS B C 1
ATOM 1395 O O . HIS B 1 47 ? -3.125 15.953 8.117 1 98.88 47 HIS B O 1
ATOM 1401 N N . PHE B 1 48 ? -1.969 15.633 6.281 1 98.88 48 PHE B N 1
ATOM 1402 C CA . PHE B 1 48 ? -0.854 14.906 6.879 1 98.88 48 PHE B CA 1
ATOM 1403 C C . PHE B 1 48 ? 0.38 15.797 6.977 1 98.88 48 PHE B C 1
ATOM 1405 O O . PHE B 1 48 ? 0.961 16.172 5.957 1 98.88 48 PHE B O 1
ATOM 1412 N N . ASN B 1 49 ? 0.774 16.047 8.188 1 98.75 49 ASN B N 1
ATOM 1413 C CA . ASN B 1 49 ? 1.711 17.156 8.375 1 98.75 49 ASN B CA 1
ATOM 1414 C C . ASN B 1 49 ? 2.803 16.797 9.383 1 98.75 49 ASN B C 1
ATOM 1416 O O . ASN B 1 49 ? 2.676 17.109 10.57 1 98.75 49 ASN B O 1
ATOM 1420 N N . PRO B 1 50 ? 3.922 16.203 8.914 1 98.62 50 PRO B N 1
ATOM 1421 C CA . PRO B 1 50 ? 5.094 16.062 9.781 1 98.62 50 PRO B CA 1
ATOM 1422 C C . PRO B 1 50 ? 5.715 17.406 10.156 1 98.62 50 PRO B C 1
ATOM 1424 O O . PRO B 1 50 ? 5.996 18.234 9.281 1 98.62 50 PRO B O 1
ATOM 1427 N N . ARG B 1 51 ? 5.812 17.609 11.391 1 98.56 51 ARG B N 1
ATOM 1428 C CA . ARG B 1 51 ? 6.434 18.797 11.953 1 98.56 51 ARG B CA 1
ATOM 1429 C C . ARG B 1 51 ? 7.699 18.438 12.727 1 98.56 51 ARG B C 1
ATOM 1431 O O . ARG B 1 51 ? 7.641 18.188 13.93 1 98.56 51 ARG B O 1
ATOM 1438 N N . LEU B 1 52 ? 8.797 18.5 12.023 1 98 52 LEU B N 1
ATOM 1439 C CA . LEU B 1 52 ? 10.055 18.109 12.656 1 98 52 LEU B CA 1
ATOM 1440 C C . LEU B 1 52 ? 10.453 19.109 13.75 1 98 52 LEU B C 1
ATOM 1442 O O . LEU B 1 52 ? 11.086 18.734 14.734 1 98 52 LEU B O 1
ATOM 1446 N N . ASP B 1 53 ? 10.055 20.297 13.586 1 96.88 53 ASP B N 1
ATOM 1447 C CA . ASP B 1 53 ? 10.375 21.328 14.562 1 96.88 53 ASP B CA 1
ATOM 1448 C C . ASP B 1 53 ? 9.562 21.156 15.836 1 96.88 53 ASP B C 1
ATOM 1450 O O . ASP B 1 53 ? 9.922 21.688 16.891 1 96.88 53 ASP B O 1
ATOM 1454 N N . GLU B 1 54 ? 8.445 20.375 15.797 1 96.38 54 GLU B N 1
ATOM 1455 C CA . GLU B 1 54 ? 7.598 20.109 16.953 1 96.38 54 GLU B CA 1
ATOM 1456 C C . GLU B 1 54 ? 7.672 18.641 17.375 1 96.38 54 GLU B C 1
ATOM 1458 O O . GLU B 1 54 ? 7.012 18.219 18.328 1 96.38 54 GLU B O 1
ATOM 1463 N N . SER B 1 55 ? 8.461 17.844 16.672 1 95.44 55 SER B N 1
ATOM 1464 C CA . SER B 1 55 ? 8.594 16.406 16.891 1 95.44 55 SER B CA 1
ATOM 1465 C C . SER B 1 55 ? 7.227 15.734 16.938 1 95.44 55 SER B C 1
ATOM 1467 O O . SER B 1 55 ? 6.949 14.953 17.844 1 95.44 55 SER B O 1
ATOM 1469 N N . ALA B 1 56 ? 6.414 16.047 15.938 1 97.38 56 ALA B N 1
ATOM 1470 C CA . ALA B 1 56 ? 5.074 15.461 15.875 1 97.38 56 ALA B CA 1
ATOM 1471 C C . ALA B 1 56 ? 4.594 15.352 14.43 1 97.38 56 ALA B C 1
ATOM 1473 O O . ALA B 1 56 ? 5.094 16.062 13.547 1 97.38 56 ALA B O 1
ATOM 1474 N N . VAL B 1 57 ? 3.715 14.414 14.219 1 98.62 57 VAL B N 1
ATOM 1475 C CA . VAL B 1 57 ? 2.98 14.367 12.961 1 98.62 57 VAL B CA 1
ATOM 1476 C C . VAL B 1 57 ? 1.513 14.711 13.203 1 98.62 57 VAL B C 1
ATOM 1478 O O . VAL B 1 57 ? 0.835 14.039 13.984 1 98.62 57 VAL B O 1
ATOM 1481 N N . VAL B 1 58 ? 1.073 15.688 12.586 1 98.69 58 VAL B N 1
ATOM 1482 C CA . VAL B 1 58 ? -0.292 16.172 12.789 1 98.69 58 VAL B CA 1
ATOM 1483 C C . VAL B 1 58 ? -1.188 15.656 11.664 1 98.69 58 VAL B C 1
ATOM 1485 O O . VAL B 1 58 ? -0.799 15.688 10.492 1 98.69 58 VAL B O 1
ATOM 1488 N N . PHE B 1 59 ? -2.395 15.125 12.055 1 98.81 59 PHE B N 1
ATOM 1489 C CA . PHE B 1 59 ? -3.475 14.742 11.148 1 98.81 59 PHE B CA 1
ATOM 1490 C C . PHE B 1 59 ? -4.711 15.602 11.391 1 98.81 59 PHE B C 1
ATOM 1492 O O . PHE B 1 59 ? -5.082 15.859 12.539 1 98.81 59 PHE B O 1
ATOM 1499 N N . ASN B 1 60 ? -5.25 16.078 10.336 1 98.88 60 ASN B N 1
ATOM 1500 C CA . ASN B 1 60 ? -6.441 16.922 10.461 1 98.88 60 ASN B CA 1
ATOM 1501 C C . ASN B 1 60 ? -7.211 17 9.141 1 98.88 60 ASN B C 1
ATOM 1503 O O . ASN B 1 60 ? -6.812 16.375 8.148 1 98.88 60 ASN B O 1
ATOM 1507 N N . SER B 1 61 ? -8.344 17.562 9.102 1 98.88 61 SER B N 1
ATOM 1508 C CA . SER B 1 61 ? -9.109 17.891 7.906 1 98.88 61 SER B CA 1
ATOM 1509 C C . SER B 1 61 ? -9.5 19.359 7.875 1 98.88 61 SER B C 1
ATOM 1511 O O . SER B 1 61 ? -9.5 20.031 8.906 1 98.88 61 SER B O 1
ATOM 1513 N N . LEU B 1 62 ? -9.625 19.891 6.77 1 98.81 62 LEU B N 1
ATOM 1514 C CA . LEU B 1 62 ? -10.102 21.25 6.543 1 98.81 62 LEU B CA 1
ATOM 1515 C C . LEU B 1 62 ? -11.438 21.234 5.812 1 98.81 62 LEU B C 1
ATOM 1517 O O . LEU B 1 62 ? -11.547 20.688 4.711 1 98.81 62 LEU B O 1
ATOM 1521 N N . GLU B 1 63 ? -12.422 21.734 6.438 1 98.06 63 GLU B N 1
ATOM 1522 C CA . GLU B 1 63 ? -13.75 21.781 5.828 1 98.06 63 GLU B CA 1
ATOM 1523 C C . GLU B 1 63 ? -14.352 23.172 5.906 1 98.06 63 GLU B C 1
ATOM 1525 O O . GLU B 1 63 ? -14.453 23.75 6.992 1 98.06 63 GLU B O 1
ATOM 1530 N N . GLN B 1 64 ? -14.711 23.688 4.742 1 96.62 64 GLN B N 1
ATOM 1531 C CA . GLN B 1 64 ? -15.328 25.016 4.648 1 96.62 64 GLN B CA 1
ATOM 1532 C C . GLN B 1 64 ? -14.5 26.062 5.387 1 96.62 64 GLN B C 1
ATOM 1534 O O . GLN B 1 64 ? -15.039 26.828 6.184 1 96.62 64 GLN B O 1
ATOM 1539 N N . GLY B 1 65 ? -13.25 25.969 5.207 1 96.94 65 GLY B N 1
ATOM 1540 C CA . GLY B 1 65 ? -12.328 26.969 5.703 1 96.94 65 GLY B CA 1
ATOM 1541 C C . GLY B 1 65 ? -11.984 26.797 7.168 1 96.94 65 GLY B C 1
ATOM 1542 O O . GLY B 1 65 ? -11.289 27.625 7.75 1 96.94 65 GLY B O 1
ATOM 1543 N N . ALA B 1 66 ? -12.461 25.719 7.809 1 98.12 66 ALA B N 1
ATOM 1544 C CA . ALA B 1 66 ? -12.211 25.484 9.227 1 98.12 66 ALA B CA 1
ATOM 1545 C C . ALA B 1 66 ? -11.508 24.156 9.445 1 98.12 66 ALA B C 1
ATOM 1547 O O . ALA B 1 66 ? -11.93 23.125 8.914 1 98.12 66 ALA B O 1
ATOM 1548 N N . TRP B 1 67 ? -10.477 24.25 10.234 1 98.56 67 TRP B N 1
ATOM 1549 C CA . TRP B 1 67 ? -9.797 23.016 10.641 1 98.56 67 TRP B CA 1
ATOM 1550 C C . TRP B 1 67 ? -10.633 22.25 11.656 1 98.56 67 TRP B C 1
ATOM 1552 O O . TRP B 1 67 ? -11.273 22.844 12.523 1 98.56 67 TRP B O 1
ATOM 1562 N N . GLY B 1 68 ? -10.578 20.906 11.477 1 98.5 68 GLY B N 1
ATOM 1563 C CA . GLY B 1 68 ? -11.156 20.078 12.516 1 98.5 68 GLY B CA 1
ATOM 1564 C C . GLY B 1 68 ? -10.273 19.938 13.734 1 98.5 68 GLY B C 1
ATOM 1565 O O . GLY B 1 68 ? -9.391 20.766 13.969 1 98.5 68 GLY B O 1
ATOM 1566 N N . ARG B 1 69 ? -10.602 18.875 14.516 1 98.19 69 ARG B N 1
ATOM 1567 C CA . ARG B 1 69 ? -9.75 18.594 15.664 1 98.19 69 ARG B CA 1
ATOM 1568 C C . ARG B 1 69 ? -8.445 17.938 15.227 1 98.19 69 ARG B C 1
ATOM 1570 O O . ARG B 1 69 ? -8.453 16.938 14.5 1 98.19 69 ARG B O 1
ATOM 1577 N N . GLU B 1 70 ? -7.457 18.5 15.688 1 98.31 70 GLU B N 1
ATOM 1578 C CA . GLU B 1 70 ? -6.137 17.969 15.383 1 98.31 70 GLU B CA 1
ATOM 1579 C C . GLU B 1 70 ? -5.91 16.625 16.078 1 98.31 70 GLU B C 1
ATOM 1581 O O . GLU B 1 70 ? -6.305 16.438 17.234 1 98.31 70 GLU B O 1
ATOM 1586 N N . GLU B 1 71 ? -5.34 15.664 15.312 1 98.44 71 GLU B N 1
ATOM 1587 C CA . GLU B 1 71 ? -4.836 14.414 15.891 1 98.44 71 GLU B CA 1
ATOM 1588 C C . GLU B 1 71 ? -3.322 14.312 15.727 1 98.44 71 GLU B C 1
ATOM 1590 O O . GLU B 1 71 ? -2.771 14.703 14.695 1 98.44 71 GLU B O 1
ATOM 1595 N N . ARG B 1 72 ? -2.654 13.781 16.719 1 96.69 72 ARG B N 1
ATOM 1596 C CA . ARG B 1 72 ? -1.205 13.625 16.672 1 96.69 72 ARG B CA 1
ATOM 1597 C C . ARG B 1 72 ? -0.81 12.156 16.797 1 96.69 72 ARG B C 1
ATOM 1599 O O . ARG B 1 72 ? -1.318 11.453 17.672 1 96.69 72 ARG B O 1
ATOM 1606 N N . GLY B 1 73 ? 0.006 11.695 15.828 1 92.75 73 GLY B N 1
ATOM 1607 C CA . GLY B 1 73 ? 0.539 10.344 15.922 1 92.75 73 GLY B CA 1
ATOM 1608 C C . GLY B 1 73 ? 1.563 10.18 17.031 1 92.75 73 GLY B C 1
ATOM 1609 O O . GLY B 1 73 ? 1.942 11.156 17.688 1 92.75 73 GLY B O 1
ATOM 1610 N N . PRO B 1 74 ? 1.95 8.875 17.188 1 89.81 74 PRO B N 1
ATOM 1611 C CA . PRO B 1 74 ? 2.928 8.609 18.25 1 89.81 74 PRO B CA 1
ATOM 1612 C C . PRO B 1 74 ? 4.348 9.023 17.859 1 89.81 74 PRO B C 1
ATOM 1614 O O . PRO B 1 74 ? 5.062 8.25 17.219 1 89.81 74 PRO B O 1
ATOM 1617 N N . GLY B 1 75 ? 4.738 10.281 18.047 1 90.69 75 GLY B N 1
ATOM 1618 C CA . GLY B 1 75 ? 6.094 10.734 17.781 1 90.69 75 GLY B CA 1
ATOM 1619 C C . GLY B 1 75 ? 6.297 11.188 16.344 1 90.69 75 GLY B C 1
ATOM 1620 O O . GLY B 1 75 ? 5.367 11.688 15.711 1 90.69 75 GLY B O 1
ATOM 1621 N N . ILE B 1 76 ? 7.602 11.078 15.859 1 94 76 ILE B N 1
ATOM 1622 C CA . ILE B 1 76 ? 7.918 11.562 14.523 1 94 76 ILE B CA 1
ATOM 1623 C C . ILE B 1 76 ? 8.766 10.523 13.789 1 94 76 ILE B C 1
ATOM 1625 O O . ILE B 1 76 ? 9.969 10.414 14.031 1 94 76 ILE B O 1
ATOM 1629 N N . PRO B 1 77 ? 8.188 9.789 12.93 1 96.88 77 PRO B N 1
ATOM 1630 C CA . PRO B 1 77 ? 8.906 8.727 12.227 1 96.88 77 PRO B CA 1
ATOM 1631 C C . PRO B 1 77 ? 9.68 9.234 11.016 1 96.88 77 PRO B C 1
ATOM 1633 O O . PRO B 1 77 ? 9.734 8.562 9.984 1 96.88 77 PRO B O 1
ATOM 1636 N N . PHE B 1 78 ? 10.102 10.453 11.016 1 97.88 78 PHE B N 1
ATOM 1637 C CA . PHE B 1 78 ? 10.906 11.086 9.977 1 97.88 78 PHE B CA 1
ATOM 1638 C C . PHE B 1 78 ? 12.195 11.648 10.57 1 97.88 78 PHE B C 1
ATOM 1640 O O . PHE B 1 78 ? 12.211 12.141 11.695 1 97.88 78 PHE B O 1
ATOM 1647 N N . GLN B 1 79 ? 13.219 11.5 9.859 1 97.38 79 GLN B N 1
ATOM 1648 C CA . GLN B 1 79 ? 14.516 11.992 10.32 1 97.38 79 GLN B CA 1
ATOM 1649 C C . GLN B 1 79 ? 15.18 12.867 9.266 1 97.38 79 GLN B C 1
ATOM 1651 O O . GLN B 1 79 ? 15.234 12.5 8.086 1 97.38 79 GLN B O 1
ATOM 1656 N N . ARG B 1 80 ? 15.633 14.023 9.727 1 98.19 80 ARG B N 1
ATOM 1657 C CA . ARG B 1 80 ? 16.375 14.898 8.828 1 98.19 80 ARG B CA 1
ATOM 1658 C C . ARG B 1 80 ? 17.562 14.164 8.195 1 98.19 80 ARG B C 1
ATOM 1660 O O . ARG B 1 80 ? 18.25 13.391 8.867 1 98.19 80 ARG B O 1
ATOM 1667 N N . GLY B 1 81 ? 17.703 14.414 6.906 1 98.38 81 GLY B N 1
ATOM 1668 C CA . GLY B 1 81 ? 18.828 13.836 6.203 1 98.38 81 GLY B CA 1
ATOM 1669 C C . GLY B 1 81 ? 18.578 12.398 5.762 1 98.38 81 GLY B C 1
ATOM 1670 O O . GLY B 1 81 ? 19.5 11.719 5.301 1 98.38 81 GLY B O 1
ATOM 1671 N N . GLN B 1 82 ? 17.453 11.859 5.918 1 98.31 82 GLN B N 1
ATOM 1672 C CA . GLN B 1 82 ? 17.172 10.469 5.609 1 98.31 82 GLN B CA 1
ATOM 1673 C C . GLN B 1 82 ? 16.016 10.352 4.609 1 98.31 82 GLN B C 1
ATOM 1675 O O . GLN B 1 82 ? 15.148 11.219 4.562 1 98.31 82 GLN B O 1
ATOM 1680 N N . PRO B 1 83 ? 16.062 9.328 3.75 1 98.5 83 PRO B N 1
ATOM 1681 C CA . PRO B 1 83 ? 14.906 9.039 2.891 1 98.5 83 PRO B CA 1
ATOM 1682 C C . PRO B 1 83 ? 13.703 8.508 3.67 1 98.5 83 PRO B C 1
ATOM 1684 O O . PRO B 1 83 ? 13.844 8.102 4.828 1 98.5 83 PRO B O 1
ATOM 1687 N N . PHE B 1 84 ? 12.586 8.609 3.145 1 98.38 84 PHE B N 1
ATOM 1688 C CA . PHE B 1 84 ? 11.391 8.039 3.746 1 98.38 84 PHE B CA 1
ATOM 1689 C C . PHE B 1 84 ? 10.469 7.461 2.68 1 98.38 84 PHE B C 1
ATOM 1691 O O . PHE B 1 84 ? 10.594 7.797 1.499 1 98.38 84 PHE B O 1
ATOM 1698 N N . GLU B 1 85 ? 9.641 6.566 3.057 1 98.44 85 GLU B N 1
ATOM 1699 C CA . GLU B 1 85 ? 8.492 6.098 2.283 1 98.44 85 GLU B CA 1
ATOM 1700 C C . GLU B 1 85 ? 7.215 6.148 3.111 1 98.44 85 GLU B C 1
ATOM 1702 O O . GLU B 1 85 ? 7.207 5.75 4.277 1 98.44 85 GLU B O 1
ATOM 1707 N N . VAL B 1 86 ? 6.191 6.691 2.549 1 98.62 86 VAL B N 1
ATOM 1708 C CA . VAL B 1 86 ? 4.875 6.754 3.176 1 98.62 86 VAL B CA 1
ATOM 1709 C C . VAL B 1 86 ? 3.844 6.082 2.273 1 98.62 86 VAL B C 1
ATOM 1711 O O . VAL B 1 86 ? 3.84 6.293 1.058 1 98.62 86 VAL B O 1
ATOM 1714 N N . LEU B 1 87 ? 3.064 5.195 2.801 1 98.81 87 LEU B N 1
ATOM 1715 C CA . LEU B 1 87 ? 1.817 4.781 2.168 1 98.81 87 LEU B CA 1
ATOM 1716 C C . LEU B 1 87 ? 0.62 5.441 2.844 1 98.81 87 LEU B C 1
ATOM 1718 O O . LEU B 1 87 ? 0.48 5.375 4.066 1 98.81 87 LEU B O 1
ATOM 1722 N N . LEU B 1 88 ? -0.134 6.203 2.137 1 98.88 88 LEU B N 1
ATOM 1723 C CA . LEU B 1 88 ? -1.473 6.59 2.568 1 98.88 88 LEU B CA 1
ATOM 1724 C C . LEU B 1 88 ? -2.529 5.684 1.945 1 98.88 88 LEU B C 1
ATOM 1726 O O . LEU B 1 88 ? -2.684 5.652 0.723 1 98.88 88 LEU B O 1
ATOM 1730 N N . ILE B 1 89 ? -3.219 4.93 2.791 1 98.75 89 ILE B N 1
ATOM 1731 C CA . ILE B 1 89 ? -4.133 3.893 2.33 1 98.75 89 ILE B CA 1
ATOM 1732 C C . ILE B 1 89 ? -5.57 4.285 2.66 1 98.75 89 ILE B C 1
ATOM 1734 O O . ILE B 1 89 ? -5.914 4.477 3.828 1 98.75 89 ILE B O 1
ATOM 1738 N N . ALA B 1 90 ? -6.367 4.418 1.629 1 98.69 90 ALA B N 1
ATOM 1739 C CA . ALA B 1 90 ? -7.789 4.664 1.852 1 98.69 90 ALA B CA 1
ATOM 1740 C C . ALA B 1 90 ? -8.516 3.381 2.242 1 98.69 90 ALA B C 1
ATOM 1742 O O . ALA B 1 90 ? -8.414 2.369 1.544 1 98.69 90 ALA B O 1
ATOM 1743 N N . THR B 1 91 ? -9.148 3.379 3.375 1 98 91 THR B N 1
ATOM 1744 C CA . THR B 1 91 ? -10 2.279 3.824 1 98 91 THR B CA 1
ATOM 1745 C C . THR B 1 91 ? -11.453 2.717 3.9 1 98 91 THR B C 1
ATOM 1747 O O . THR B 1 91 ? -11.789 3.844 3.533 1 98 91 THR B O 1
ATOM 1750 N N . ASP B 1 92 ? -12.32 1.76 4.32 1 96.25 92 ASP B N 1
ATOM 1751 C CA . ASP B 1 92 ? -13.742 2.076 4.422 1 96.25 92 ASP B CA 1
ATOM 1752 C C . ASP B 1 92 ? -13.992 3.123 5.504 1 96.25 92 ASP B C 1
ATOM 1754 O O . ASP B 1 92 ? -14.938 3.904 5.41 1 96.25 92 ASP B O 1
ATOM 1758 N N . ASP B 1 93 ? -13.094 3.123 6.465 1 97.38 93 ASP B N 1
ATOM 1759 C CA . ASP B 1 93 ? -13.469 3.961 7.598 1 97.38 93 ASP B CA 1
ATOM 1760 C C . ASP B 1 93 ? -12.43 5.055 7.84 1 97.38 93 ASP B C 1
ATOM 1762 O O . ASP B 1 93 ? -12.562 5.855 8.766 1 97.38 93 ASP B O 1
ATOM 1766 N N . GLY B 1 94 ? -11.375 5.121 7.02 1 98.62 94 GLY B N 1
ATOM 1767 C CA . GLY B 1 94 ? -10.375 6.156 7.23 1 98.62 94 GLY B CA 1
ATOM 1768 C C . GLY B 1 94 ? -9.172 6.02 6.316 1 98.62 94 GLY B C 1
ATOM 1769 O O . GLY B 1 94 ? -9.234 5.328 5.297 1 98.62 94 GLY B O 1
ATOM 1770 N N . PHE B 1 95 ? -8.141 6.809 6.598 1 98.75 95 PHE B N 1
ATOM 1771 C CA . PHE B 1 95 ? -6.832 6.723 5.957 1 98.75 95 PHE B CA 1
ATOM 1772 C C . PHE B 1 95 ? -5.801 6.121 6.906 1 98.75 95 PHE B C 1
ATOM 1774 O O . PHE B 1 95 ? -5.605 6.621 8.016 1 98.75 95 PHE B O 1
ATOM 1781 N N . LYS B 1 96 ? -5.203 5.031 6.48 1 98.69 96 LYS B N 1
ATOM 1782 C CA . LYS B 1 96 ? -4.039 4.535 7.211 1 98.69 96 LYS B CA 1
ATOM 1783 C C . LYS B 1 96 ? -2.756 5.188 6.715 1 98.69 96 LYS B C 1
ATOM 1785 O O . LYS B 1 96 ? -2.523 5.273 5.508 1 98.69 96 LYS B O 1
ATOM 1790 N N . ALA B 1 97 ? -2.031 5.742 7.59 1 98.75 97 ALA B N 1
ATOM 1791 C CA . ALA B 1 97 ? -0.687 6.215 7.27 1 98.75 97 ALA B CA 1
ATOM 1792 C C . ALA B 1 97 ? 0.367 5.199 7.703 1 98.75 97 ALA B C 1
ATOM 1794 O O . ALA B 1 97 ? 0.481 4.883 8.891 1 98.75 97 ALA B O 1
ATOM 1795 N N . VAL B 1 98 ? 1.08 4.695 6.738 1 98.62 98 VAL B N 1
ATOM 1796 C CA . VAL B 1 98 ? 2.17 3.758 6.992 1 98.62 98 VAL B CA 1
ATOM 1797 C C . VAL B 1 98 ? 3.508 4.422 6.668 1 98.62 98 VAL B C 1
ATOM 1799 O O . VAL B 1 98 ? 3.693 4.961 5.578 1 98.62 98 VAL B O 1
ATOM 1802 N N . VAL B 1 99 ? 4.355 4.484 7.57 1 98.12 99 VAL B N 1
ATOM 1803 C CA . VAL B 1 99 ? 5.699 5.012 7.363 1 98.12 99 VAL B CA 1
ATOM 1804 C C . VAL B 1 99 ? 6.723 3.887 7.508 1 98.12 99 VAL B C 1
ATOM 1806 O O . VAL B 1 99 ? 6.82 3.258 8.562 1 98.12 99 VAL B O 1
ATOM 1809 N N . GLY B 1 100 ? 7.41 3.643 6.418 1 95.88 100 GLY B N 1
ATOM 1810 C CA . GLY B 1 100 ? 8.242 2.449 6.391 1 95.88 100 GLY B CA 1
ATOM 1811 C C . GLY B 1 100 ? 7.434 1.163 6.438 1 95.88 100 GLY B C 1
ATOM 1812 O O . GLY B 1 100 ? 6.602 0.913 5.562 1 95.88 100 GLY B O 1
ATOM 1813 N N . ASP B 1 101 ? 7.688 0.366 7.508 1 95 101 ASP B N 1
ATOM 1814 C CA . ASP B 1 101 ? 7.047 -0.943 7.578 1 95 101 ASP B CA 1
ATOM 1815 C C . ASP B 1 101 ? 6.027 -0.996 8.711 1 95 101 ASP B C 1
ATOM 1817 O O . ASP B 1 101 ? 5.602 -2.078 9.125 1 95 101 ASP B O 1
ATOM 1821 N N . ALA B 1 102 ? 5.645 0.231 9.148 1 95.31 102 ALA B N 1
ATOM 1822 C CA . ALA B 1 102 ? 4.746 0.237 10.297 1 95.31 102 ALA B CA 1
ATOM 1823 C C . ALA B 1 102 ? 3.559 1.165 10.062 1 95.31 102 ALA B C 1
ATOM 1825 O O . ALA B 1 102 ? 3.729 2.291 9.586 1 95.31 102 ALA B O 1
ATOM 1826 N N . GLN B 1 103 ? 2.383 0.58 10.383 1 96 103 GLN B N 1
ATOM 1827 C CA . GLN B 1 103 ? 1.241 1.486 10.414 1 96 103 GLN B CA 1
ATOM 1828 C C . GLN B 1 103 ? 1.394 2.518 11.531 1 96 103 GLN B C 1
ATOM 1830 O O . GLN B 1 103 ? 1.536 2.156 12.703 1 96 103 GLN B O 1
ATOM 1835 N N . PHE B 1 104 ? 1.377 3.818 11.18 1 97.88 104 PHE B N 1
ATOM 1836 C CA . PHE B 1 104 ? 1.703 4.918 12.078 1 97.88 104 PHE B CA 1
ATOM 1837 C C . PHE B 1 104 ? 0.44 5.504 12.703 1 97.88 104 PHE B C 1
ATOM 1839 O O . PHE B 1 104 ? 0.411 5.805 13.898 1 97.88 104 PHE B O 1
ATOM 1846 N N . HIS B 1 105 ? -0.569 5.66 11.945 1 98.06 105 HIS B N 1
ATOM 1847 C CA . HIS B 1 105 ? -1.804 6.289 12.398 1 98.06 105 HIS B CA 1
ATOM 1848 C C . HIS B 1 105 ? -2.973 5.934 11.492 1 98.06 105 HIS B C 1
ATOM 1850 O O . HIS B 1 105 ? -2.777 5.668 10.297 1 98.06 105 HIS B O 1
ATOM 1856 N N . HIS B 1 106 ? -4.105 5.777 12.039 1 98.38 106 HIS B N 1
ATOM 1857 C CA . HIS B 1 106 ? -5.363 5.605 11.32 1 98.38 106 HIS B CA 1
ATOM 1858 C C . HIS B 1 106 ? -6.293 6.793 11.547 1 98.38 106 HIS B C 1
ATOM 1860 O O . HIS B 1 106 ? -6.84 6.957 12.641 1 98.38 106 HIS B O 1
ATOM 1866 N N . PHE B 1 107 ? -6.441 7.684 10.523 1 98.81 107 PHE B N 1
ATOM 1867 C CA . PHE B 1 107 ? -7.246 8.898 10.594 1 98.81 107 PHE B CA 1
ATOM 1868 C C . PHE B 1 107 ? -8.648 8.648 10.055 1 98.81 107 PHE B C 1
ATOM 1870 O O . PHE B 1 107 ? -8.836 8.469 8.852 1 98.81 107 PHE B O 1
ATOM 1877 N N . ARG B 1 108 ? -9.664 8.68 10.969 1 98.69 108 ARG B N 1
ATOM 1878 C CA . ARG B 1 108 ? -11.023 8.375 10.555 1 98.69 108 ARG B CA 1
ATOM 1879 C C . ARG B 1 108 ? -11.555 9.43 9.586 1 98.69 108 ARG B C 1
ATOM 1881 O O . ARG B 1 108 ? -11.281 10.617 9.75 1 98.69 108 ARG B O 1
ATOM 1888 N N . HIS B 1 109 ? -12.344 8.93 8.609 1 98.75 109 HIS B N 1
ATOM 1889 C CA . HIS B 1 109 ? -12.898 9.852 7.633 1 98.75 109 HIS B CA 1
ATOM 1890 C C . HIS B 1 109 ? -13.789 10.898 8.305 1 98.75 109 HIS B C 1
ATOM 1892 O O . HIS B 1 109 ? -14.68 10.555 9.078 1 98.75 109 HIS B O 1
ATOM 1898 N N . ARG B 1 110 ? -13.531 12.086 8.023 1 98.69 110 ARG B N 1
ATOM 1899 C CA . ARG B 1 110 ? -14.414 13.164 8.453 1 98.69 110 ARG B CA 1
ATOM 1900 C C . ARG B 1 110 ? -15.227 13.711 7.277 1 98.69 110 ARG B C 1
ATOM 1902 O O . ARG B 1 110 ? -16.188 14.445 7.473 1 98.69 110 ARG B O 1
ATOM 1909 N N . MET B 1 111 ? -14.812 13.383 6.078 1 97.31 111 MET B N 1
ATOM 1910 C CA . MET B 1 111 ? -15.508 13.602 4.812 1 97.31 111 MET B CA 1
ATOM 1911 C C . MET B 1 111 ? -15.312 12.414 3.869 1 97.31 111 MET B C 1
ATOM 1913 O O . MET B 1 111 ? -14.336 11.672 3.994 1 97.31 111 MET B O 1
ATOM 1917 N N . PRO B 1 112 ? -16.266 12.25 2.941 1 97.12 112 PRO B N 1
ATOM 1918 C CA . PRO B 1 112 ? -16.125 11.109 2.041 1 97.12 112 PRO B CA 1
ATOM 1919 C C . PRO B 1 112 ? -14.844 11.164 1.207 1 97.12 112 PRO B C 1
ATOM 1921 O O . PRO B 1 112 ? -14.594 12.164 0.532 1 97.12 112 PRO B O 1
ATOM 1924 N N . PRO B 1 113 ? -14.062 10.102 1.211 1 97.69 113 PRO B N 1
ATOM 1925 C CA . PRO B 1 113 ? -12.82 10.102 0.436 1 97.69 113 PRO B CA 1
ATOM 1926 C C . PRO B 1 113 ? -13.062 10.234 -1.066 1 97.69 113 PRO B C 1
ATOM 1928 O O . PRO B 1 113 ? -12.172 10.664 -1.803 1 97.69 113 PRO B O 1
ATOM 1931 N N . ALA B 1 114 ? -14.258 9.859 -1.502 1 97.56 114 ALA B N 1
ATOM 1932 C CA . ALA B 1 114 ? -14.617 9.938 -2.916 1 97.56 114 ALA B CA 1
ATOM 1933 C C . ALA B 1 114 ? -14.586 11.383 -3.408 1 97.56 114 ALA B C 1
ATOM 1935 O O . ALA B 1 114 ? -14.555 11.633 -4.617 1 97.56 114 ALA B O 1
ATOM 1936 N N . ARG B 1 115 ? -14.547 12.352 -2.498 1 97.81 115 ARG B N 1
ATOM 1937 C CA . ARG B 1 115 ? -14.555 13.766 -2.852 1 97.81 115 ARG B CA 1
ATOM 1938 C C . ARG B 1 115 ? -13.156 14.25 -3.191 1 97.81 115 ARG B C 1
ATOM 1940 O O . ARG B 1 115 ? -12.984 15.344 -3.736 1 97.81 115 ARG B O 1
ATOM 1947 N N . VAL B 1 116 ? -12.141 13.508 -2.85 1 98.69 116 VAL B N 1
ATOM 1948 C CA . VAL B 1 116 ? -10.758 13.922 -3.078 1 98.69 116 VAL B CA 1
ATOM 1949 C C . VAL B 1 116 ? -10.484 14.008 -4.578 1 98.69 116 VAL B C 1
ATOM 1951 O O . VAL B 1 116 ? -10.898 13.133 -5.344 1 98.69 116 VAL B O 1
ATOM 1954 N N . ARG B 1 117 ? -9.789 15.102 -4.988 1 98.31 117 ARG B N 1
ATOM 1955 C CA . ARG B 1 117 ? -9.547 15.32 -6.41 1 98.31 117 ARG B CA 1
ATOM 1956 C C . ARG B 1 117 ? -8.078 15.625 -6.676 1 98.31 117 ARG B C 1
ATOM 1958 O O . ARG B 1 117 ? -7.621 15.578 -7.82 1 98.31 117 ARG B O 1
ATOM 1965 N N . LEU B 1 118 ? -7.391 15.906 -5.637 1 98.19 118 LEU B N 1
ATOM 1966 C CA . LEU B 1 118 ? -6.02 16.375 -5.801 1 98.19 118 LEU B CA 1
ATOM 1967 C C . LEU B 1 118 ? -5.156 15.977 -4.609 1 98.19 118 LEU B C 1
ATOM 1969 O O . LEU B 1 118 ? -5.59 16.094 -3.461 1 98.19 118 LEU B O 1
ATOM 1973 N N . VAL B 1 119 ? -3.92 15.484 -4.918 1 98.62 119 VAL B N 1
ATOM 1974 C CA . VAL B 1 119 ? -2.898 15.32 -3.889 1 98.62 119 VAL B CA 1
ATOM 1975 C C . VAL B 1 119 ? -1.871 16.453 -4 1 98.62 119 VAL B C 1
ATOM 1977 O O . VAL B 1 119 ? -1.35 16.719 -5.086 1 98.62 119 VAL B O 1
ATOM 1980 N N . GLU B 1 120 ? -1.652 17.094 -2.904 1 98.44 120 GLU B N 1
ATOM 1981 C CA . GLU B 1 120 ? -0.66 18.156 -2.869 1 98.44 120 GLU B CA 1
ATOM 1982 C C . GLU B 1 120 ? 0.433 17.875 -1.845 1 98.44 120 GLU B C 1
ATOM 1984 O O . GLU B 1 120 ? 0.14 17.547 -0.691 1 98.44 120 GLU B O 1
ATOM 1989 N N . VAL B 1 121 ? 1.676 17.875 -2.24 1 98.62 121 VAL B N 1
ATOM 1990 C CA . VAL B 1 121 ? 2.82 17.719 -1.347 1 98.62 121 VAL B CA 1
ATOM 1991 C C . VAL B 1 121 ? 3.625 19.016 -1.316 1 98.62 121 VAL B C 1
ATOM 1993 O O . VAL B 1 121 ? 4.004 19.547 -2.363 1 98.62 121 VAL B O 1
ATOM 1996 N N . GLY B 1 122 ? 3.836 19.547 -0.15 1 98 122 GLY B N 1
ATOM 1997 C CA . GLY B 1 122 ? 4.559 20.797 -0.04 1 98 122 GLY B CA 1
ATOM 1998 C C . GLY B 1 122 ? 5.348 20.922 1.251 1 98 122 GLY B C 1
ATOM 1999 O O . GLY B 1 122 ? 5.258 20.062 2.123 1 98 122 GLY B O 1
ATOM 2000 N N . GLY B 1 123 ? 6.078 22.047 1.36 1 98.19 123 GLY B N 1
ATOM 2001 C CA . GLY B 1 123 ? 6.926 22.281 2.518 1 98.19 123 GLY B CA 1
ATOM 2002 C C . GLY B 1 123 ? 8.352 21.812 2.312 1 98.19 123 GLY B C 1
ATOM 2003 O O . GLY B 1 123 ? 8.859 21.812 1.188 1 98.19 123 GLY B O 1
ATOM 2004 N N . ASP B 1 124 ? 9.023 21.531 3.393 1 98.38 124 ASP B N 1
ATOM 2005 C CA . ASP B 1 124 ? 10.445 21.219 3.385 1 98.38 124 ASP B CA 1
ATOM 2006 C C . ASP B 1 124 ? 10.68 19.719 3.139 1 98.38 124 ASP B C 1
ATOM 2008 O O . ASP B 1 124 ? 11.07 19 4.051 1 98.38 124 ASP B O 1
ATOM 2012 N N . VAL B 1 125 ? 10.5 19.359 1.933 1 98.31 125 VAL B N 1
ATOM 2013 C CA . VAL B 1 125 ? 10.641 17.953 1.562 1 98.31 125 VAL B CA 1
ATOM 2014 C C . VAL B 1 125 ? 11.117 17.844 0.113 1 98.31 125 VAL B C 1
ATOM 2016 O O . VAL B 1 125 ? 10.758 18.672 -0.724 1 98.31 125 VAL B O 1
ATOM 2019 N N . GLN B 1 126 ? 11.945 16.969 -0.129 1 98.06 126 GLN B N 1
ATOM 2020 C CA . GLN B 1 126 ? 12.289 16.609 -1.5 1 98.06 126 GLN B CA 1
ATOM 2021 C C . GLN B 1 126 ? 11.562 15.344 -1.944 1 98.06 126 GLN B C 1
ATOM 2023 O O . GLN B 1 126 ? 11.914 14.234 -1.531 1 98.06 126 GLN B O 1
ATOM 2028 N N . LEU B 1 127 ? 10.602 15.461 -2.816 1 98.12 127 LEU B N 1
ATOM 2029 C CA . LEU B 1 127 ? 9.789 14.344 -3.281 1 98.12 127 LEU B CA 1
ATOM 2030 C C . LEU B 1 127 ? 10.469 13.625 -4.445 1 98.12 127 LEU B C 1
ATOM 2032 O O . LEU B 1 127 ? 10.914 14.266 -5.402 1 98.12 127 LEU B O 1
ATOM 2036 N N . GLU B 1 128 ? 10.656 12.398 -4.309 1 97.81 128 GLU B N 1
ATOM 2037 C CA . GLU B 1 128 ? 11.242 11.586 -5.367 1 97.81 128 GLU B CA 1
ATOM 2038 C C . GLU B 1 128 ? 10.164 10.938 -6.234 1 97.81 128 GLU B C 1
ATOM 2040 O O . GLU B 1 128 ? 10.312 10.852 -7.453 1 97.81 128 GLU B O 1
ATOM 2045 N N . SER B 1 129 ? 9.156 10.406 -5.656 1 98 129 SER B N 1
ATOM 2046 C CA . SER B 1 129 ? 8.078 9.789 -6.43 1 98 129 SER B CA 1
ATOM 2047 C C . SER B 1 129 ? 6.758 9.836 -5.672 1 98 129 SER B C 1
ATOM 2049 O O . SER B 1 129 ? 6.742 9.797 -4.438 1 98 129 SER B O 1
ATOM 2051 N N . LEU B 1 130 ? 5.719 10.039 -6.359 1 98.06 130 LEU B N 1
ATOM 2052 C CA . LEU B 1 130 ? 4.336 9.891 -5.922 1 98.06 130 LEU B CA 1
ATOM 2053 C C . LEU B 1 130 ? 3.557 8.992 -6.879 1 98.06 130 LEU B C 1
ATOM 2055 O O . LEU B 1 130 ? 3.387 9.328 -8.055 1 98.06 130 LEU B O 1
ATOM 2059 N N . LYS B 1 131 ? 3.197 7.801 -6.371 1 97.88 131 LYS B N 1
ATOM 2060 C CA . LYS B 1 131 ? 2.443 6.848 -7.18 1 97.88 131 LYS B CA 1
ATOM 2061 C C . LYS B 1 131 ? 1.08 6.559 -6.559 1 97.88 131 LYS B C 1
ATOM 2063 O O . LYS B 1 131 ? 0.942 6.535 -5.332 1 97.88 131 LYS B O 1
ATOM 2068 N N . ILE B 1 132 ? 0.137 6.391 -7.391 1 97.62 132 ILE B N 1
ATOM 2069 C CA . ILE B 1 132 ? -1.218 6.086 -6.945 1 97.62 132 ILE B CA 1
ATOM 2070 C C . ILE B 1 132 ? -1.687 4.777 -7.574 1 97.62 132 ILE B C 1
ATOM 2072 O O . ILE B 1 132 ? -1.6 4.602 -8.789 1 97.62 132 ILE B O 1
ATOM 2076 N N . PHE B 1 133 ? -2.096 3.889 -6.574 1 96.38 133 PHE B N 1
ATOM 2077 C CA . PHE B 1 133 ? -2.539 2.578 -7.035 1 96.38 133 PHE B CA 1
ATOM 2078 C C . PHE B 1 133 ? -4.016 2.365 -6.719 1 96.38 133 PHE B C 1
ATOM 2080 O O . PHE B 1 133 ? -4.52 2.877 -5.715 1 96.38 133 PHE B O 1
#